Protein AF-A0A2T7PJR5-F1 (afdb_monomer)

Mean predicted aligned error: 20.44 Å

pLDDT: mean 70.7, std 22.06, range [29.77, 96.5]

Secondary structure (DSSP, 8-state):
------PPP-----SSSPPPHHHHHHHHHHHHHHHHHHHHHHHHHHHH-HHHHT-SS--HHHHHHHHHHHHHHHHHHHHHHHHHHHHGGG--S----------------------------------------------------------------PPP-----HHHHHHHHHHHHHHHHHHHHHHHHHHHHHHHHHHHHHHHHHHHH-HHHHHHH--HHHHHHHHHHHHHHHHHHHHHHHHS----EEEETTTTEEEE--SS-HHHHHHHHIIIIIHHHHHHHHHHHHHHHHHHHHHHHHHHHHHHHHHHHHHHHHHHHHHHHHHHHHHHHHHHHHH-

Organism: Pomacea canaliculata (NCBI:txid400727)

Foldseek 3Di:
DDDPDDDDDDQDDDDPDDQPPVNVVVVVVVVVVVVVVVVVVLVVLQCVQPVNVPDPDDDPVRSVVSSVVVVVVVVVVVVVVVCVVVVVVPPDPDDDDDDDDDDDDDDDDDDDDDDDDDDDDDDDDDDDDDDDDDDDDDDDDDDDDDDDDDDDDDDDDDDDPDPPDPVVVVVVVVVVVVVVVVVLVVQLVVLLVLLVLLVVLVLVLCVLPPVPVNVVQDDPVNVVVSNVVSNVVSVCLSCVVVVPPDFDQDQDPVVNDRDTPDDPCPVVVVVSCCVRPVVSVVSSVVSVVSSVVSVVVVVVVVVVSVVVVVVVVVVVVVVVVVVVVVVVVVVVVVVVVVVD

Radius of gyration: 42.15 Å; Cα contacts (8 Å, |Δi|>4): 92; chains: 1; bounding box: 116×70×126 Å

Structure (mmCIF, N/CA/C/O backbone):
data_AF-A0A2T7PJR5-F1
#
_entry.id   AF-A0A2T7PJR5-F1
#
loop_
_atom_site.group_PDB
_atom_site.id
_atom_site.type_symbol
_atom_site.label_atom_id
_atom_site.label_alt_id
_atom_site.label_comp_id
_atom_site.label_asym_id
_atom_site.label_entity_id
_atom_site.label_seq_id
_atom_site.pdbx_PDB_ins_code
_atom_site.Cartn_x
_atom_site.Cartn_y
_atom_site.Cartn_z
_atom_site.occupancy
_atom_site.B_iso_or_equiv
_atom_site.auth_seq_id
_atom_site.auth_comp_id
_atom_site.auth_asym_id
_atom_site.auth_atom_id
_atom_site.pdbx_PDB_model_num
ATOM 1 N N . MET A 1 1 ? 3.060 -14.108 14.630 1.00 33.69 1 MET A N 1
ATOM 2 C CA . MET A 1 1 ? 3.491 -12.757 15.053 1.00 33.69 1 MET A CA 1
ATOM 3 C C . MET A 1 1 ? 2.563 -11.707 14.423 1.00 33.69 1 MET A C 1
ATOM 5 O O . MET A 1 1 ? 2.630 -11.452 13.234 1.00 33.69 1 MET A O 1
ATOM 9 N N . PHE A 1 2 ? 1.601 -11.229 15.221 1.00 35.44 2 PHE A N 1
ATOM 10 C CA . PHE A 1 2 ? 0.822 -9.976 15.134 1.00 35.44 2 PHE A CA 1
ATOM 11 C C . PHE A 1 2 ? 0.336 -9.398 13.782 1.00 35.44 2 PHE A C 1
ATOM 13 O O . PHE A 1 2 ? 0.843 -8.374 13.345 1.00 35.44 2 PHE A O 1
ATOM 20 N N . LEU A 1 3 ? -0.781 -9.899 13.229 1.00 37.72 3 LEU A N 1
ATOM 21 C CA . LEU A 1 3 ? -1.622 -9.126 12.282 1.00 37.72 3 LEU A CA 1
ATOM 22 C C . LEU A 1 3 ? -3.144 -9.339 12.464 1.00 37.72 3 LEU A C 1
ATOM 24 O O . LEU A 1 3 ? -3.924 -9.227 11.526 1.00 37.72 3 LEU A O 1
ATOM 28 N N . PHE A 1 4 ? -3.606 -9.590 13.693 1.00 40.28 4 PHE A N 1
ATOM 29 C CA . PHE A 1 4 ? -5.041 -9.658 14.018 1.00 40.28 4 PHE A CA 1
ATOM 30 C C . PHE A 1 4 ? -5.390 -8.762 15.213 1.00 40.28 4 PHE A C 1
ATOM 32 O O . PHE A 1 4 ? -5.746 -9.227 16.292 1.00 40.28 4 PHE A O 1
ATOM 39 N N . ARG A 1 5 ? -5.277 -7.437 15.053 1.00 43.91 5 ARG A N 1
ATOM 40 C CA . ARG A 1 5 ? -5.896 -6.487 15.996 1.00 43.91 5 ARG A CA 1
ATOM 41 C C . ARG A 1 5 ? -6.037 -5.090 15.396 1.00 43.91 5 ARG A C 1
ATOM 43 O O . ARG A 1 5 ? -5.275 -4.181 15.694 1.00 43.91 5 ARG A O 1
ATOM 50 N N . SER A 1 6 ? -7.042 -4.901 14.550 1.00 39.94 6 SER A N 1
ATOM 51 C CA . SER A 1 6 ? -7.605 -3.572 14.273 1.00 39.94 6 SER A CA 1
ATOM 52 C C . SER A 1 6 ? -9.043 -3.714 13.788 1.00 39.94 6 SER A C 1
ATOM 54 O O . SER A 1 6 ? -9.369 -3.520 12.624 1.00 39.94 6 SER A O 1
ATOM 56 N N . LEU A 1 7 ? -9.923 -4.079 14.722 1.00 36.09 7 LEU A N 1
ATOM 57 C CA . LEU A 1 7 ? -11.328 -3.698 14.623 1.00 36.09 7 LEU A CA 1
ATOM 58 C C . LEU A 1 7 ? -11.394 -2.182 14.865 1.00 36.09 7 LEU A C 1
ATOM 60 O O . LEU A 1 7 ? -10.912 -1.735 15.911 1.00 36.09 7 LEU A O 1
ATOM 64 N N . PRO A 1 8 ? -11.977 -1.383 13.957 1.00 43.69 8 PRO A N 1
ATOM 65 C CA . PRO A 1 8 ? -12.175 0.035 14.205 1.00 43.69 8 PRO A CA 1
ATOM 66 C C . PRO A 1 8 ? -13.145 0.177 15.378 1.00 43.69 8 PRO A C 1
ATOM 68 O O . PRO A 1 8 ? -14.292 -0.277 15.323 1.00 43.69 8 PRO A O 1
ATOM 71 N N . GLN A 1 9 ? -12.673 0.775 16.474 1.00 40.91 9 GLN A N 1
ATOM 72 C CA . GLN A 1 9 ? -13.557 1.169 17.559 1.00 40.91 9 GLN A CA 1
ATOM 73 C C . GLN A 1 9 ? -14.561 2.176 17.006 1.00 40.91 9 GLN A C 1
ATOM 75 O O . GLN A 1 9 ? -14.215 3.255 16.531 1.00 40.91 9 GLN A O 1
ATOM 80 N N . MET A 1 10 ? -15.825 1.771 17.049 1.00 34.88 10 MET A N 1
ATOM 81 C CA . MET A 1 10 ? -16.971 2.582 16.691 1.00 34.88 10 MET A CA 1
ATOM 82 C C . MET A 1 10 ? -17.059 3.751 17.676 1.00 34.88 10 MET A C 1
ATOM 84 O O . MET A 1 10 ? -17.589 3.622 18.779 1.00 34.88 10 MET A O 1
ATOM 88 N N . VAL A 1 11 ? -16.498 4.879 17.253 1.00 41.28 11 VAL A N 1
ATOM 89 C CA . VAL A 1 11 ? -16.579 6.189 17.889 1.00 41.28 11 VAL A CA 1
ATOM 90 C C . VAL A 1 11 ? -18.041 6.505 18.231 1.00 41.28 11 VAL A C 1
ATOM 92 O O . VAL A 1 11 ? -18.902 6.624 17.352 1.00 41.28 11 VAL A O 1
ATOM 95 N N . ARG A 1 12 ? -18.349 6.614 19.529 1.00 45.28 12 ARG A N 1
ATOM 96 C CA . ARG A 1 12 ? -19.591 7.234 20.002 1.00 45.28 12 ARG A CA 1
ATOM 97 C C . ARG A 1 12 ? -19.361 8.740 20.036 1.00 45.28 12 ARG A C 1
ATOM 99 O O . ARG A 1 12 ? -18.883 9.266 21.028 1.00 45.28 12 ARG A O 1
ATOM 106 N N . PHE A 1 13 ? -19.709 9.408 18.941 1.00 43.06 13 PHE A N 1
ATOM 107 C CA . PHE A 1 13 ? -20.001 10.836 18.965 1.00 43.06 13 PHE A CA 1
ATOM 108 C C . PHE A 1 13 ? -21.132 11.091 19.971 1.00 43.06 13 PHE A C 1
ATOM 110 O O . PHE A 1 13 ? -22.195 10.476 19.858 1.00 43.06 13 PHE A O 1
ATOM 117 N N . SER A 1 14 ? -20.870 11.961 20.943 1.00 42.50 14 SER A N 1
ATOM 118 C CA . SER A 1 14 ? -21.861 12.591 21.812 1.00 42.50 14 SER A CA 1
ATOM 119 C C . SER A 1 14 ? -21.746 14.099 21.592 1.00 42.50 14 SER A C 1
ATOM 121 O O . SER A 1 14 ? -21.079 14.806 22.337 1.00 42.50 14 SER A O 1
ATOM 123 N N . SER A 1 15 ? -22.319 14.579 20.490 1.00 42.94 15 SER A N 1
ATOM 124 C CA . SER A 1 15 ? -22.965 15.889 20.487 1.00 42.94 15 SER A CA 1
ATOM 125 C C . SER A 1 15 ? -24.419 15.640 20.888 1.00 42.94 15 SER A C 1
ATOM 127 O O . SER A 1 15 ? -24.958 14.577 20.583 1.00 42.94 15 SER A O 1
ATOM 129 N N . GLY A 1 16 ? -25.041 16.576 21.605 1.00 44.22 16 GLY A N 1
ATOM 130 C CA . GLY A 1 16 ? -26.398 16.476 22.166 1.00 44.22 16 GLY A CA 1
ATOM 131 C C . GLY A 1 16 ? -27.546 16.339 21.154 1.00 44.22 16 GLY A C 1
ATOM 132 O O . GLY A 1 16 ? -28.665 16.738 21.447 1.00 44.22 16 GLY A O 1
ATOM 133 N N . HIS A 1 17 ? -27.304 15.771 19.976 1.00 51.69 17 HIS A N 1
ATOM 134 C CA . HIS A 1 17 ? -28.338 15.288 19.080 1.00 51.69 17 HIS A CA 1
ATOM 135 C C . H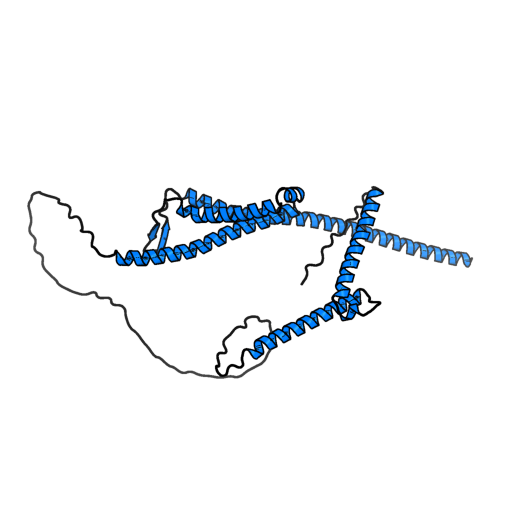IS A 1 17 ? -28.725 13.870 19.499 1.00 51.69 17 HIS A C 1
ATOM 137 O O . HIS A 1 17 ? -27.911 12.943 19.433 1.00 51.69 17 HIS A O 1
ATOM 143 N N . ARG A 1 18 ? -29.977 13.692 19.943 1.00 55.56 18 ARG A N 1
ATOM 144 C CA . ARG A 1 18 ? -30.552 12.356 20.133 1.00 55.56 18 ARG A CA 1
ATOM 145 C C . ARG A 1 18 ? -30.290 11.558 18.849 1.00 55.56 18 ARG A C 1
ATOM 147 O O . ARG A 1 18 ? -30.671 12.023 17.775 1.00 55.56 18 ARG A O 1
ATOM 154 N N . PRO A 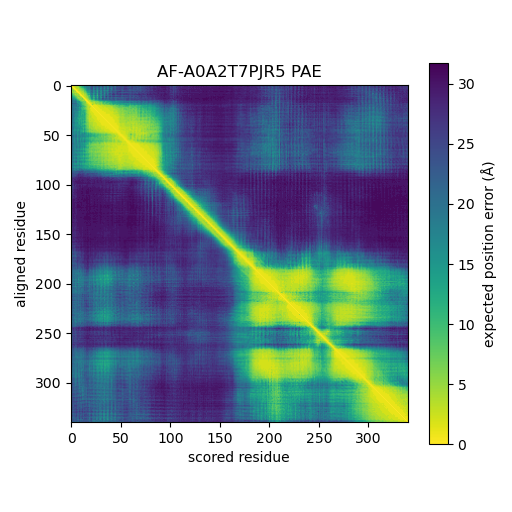1 19 ? -29.618 10.395 18.921 1.00 60.00 19 PRO A N 1
ATOM 155 C CA . PRO A 1 19 ? -29.412 9.564 17.748 1.00 60.00 19 PRO A CA 1
ATOM 156 C C . PRO A 1 19 ? -30.780 9.263 17.149 1.00 60.00 19 PRO A C 1
ATOM 158 O O . PRO A 1 19 ? -31.646 8.747 17.857 1.00 60.00 19 PRO A O 1
ATOM 161 N N . SER A 1 20 ? -30.970 9.593 15.872 1.00 75.44 20 SER A N 1
ATOM 162 C CA . SER A 1 20 ? -32.193 9.237 15.156 1.00 75.44 20 SER A CA 1
ATOM 163 C C . SER A 1 20 ? -32.491 7.744 15.354 1.00 75.44 20 SER A C 1
ATOM 165 O O . SER A 1 20 ? -31.569 6.916 15.394 1.00 75.44 20 SER A O 1
ATOM 167 N N . LEU A 1 21 ? -33.772 7.386 15.491 1.00 81.06 21 LEU A N 1
ATOM 168 C CA . LEU A 1 21 ? -34.232 6.001 15.663 1.00 81.06 21 LEU A CA 1
ATOM 169 C C . LEU A 1 21 ? -33.618 5.063 14.608 1.00 81.06 21 LEU A C 1
ATOM 171 O O . LEU A 1 21 ? -33.213 3.939 14.923 1.00 81.06 21 LEU A O 1
ATOM 175 N N . THR A 1 22 ? -33.431 5.558 13.381 1.00 78.69 22 THR A N 1
ATOM 176 C CA . THR A 1 22 ? -32.794 4.821 12.280 1.00 78.69 22 THR A CA 1
ATOM 177 C C . THR A 1 22 ? -31.307 4.549 12.539 1.00 78.69 22 THR A C 1
ATOM 179 O O . THR A 1 22 ? -30.821 3.442 12.295 1.00 78.69 22 THR A O 1
ATOM 182 N N . GLN A 1 23 ? -30.577 5.497 13.134 1.00 77.50 23 GLN A N 1
ATOM 183 C CA . GLN A 1 23 ? -29.167 5.336 13.504 1.00 77.50 23 GLN A CA 1
ATOM 184 C C . GLN A 1 23 ? -28.986 4.311 14.637 1.00 77.50 23 GLN A C 1
ATOM 186 O O . GLN A 1 23 ? -28.020 3.535 14.642 1.00 77.50 23 GLN A O 1
ATOM 191 N N . MET A 1 24 ? -29.918 4.268 15.595 1.00 79.12 24 MET A N 1
ATOM 192 C CA . MET A 1 24 ? -29.922 3.249 16.648 1.00 79.12 24 MET A CA 1
ATOM 193 C C . MET A 1 24 ? -30.221 1.853 16.090 1.00 79.12 24 MET A C 1
ATOM 195 O O . MET A 1 24 ? -29.519 0.895 16.437 1.00 79.12 24 MET A O 1
ATOM 199 N N . ALA A 1 25 ? -31.197 1.739 15.184 1.00 83.88 25 ALA A N 1
ATOM 200 C CA . ALA A 1 25 ? -31.526 0.488 14.508 1.00 83.88 25 ALA A CA 1
ATOM 201 C C . ALA A 1 25 ? -30.338 -0.044 13.686 1.00 83.88 25 ALA A C 1
ATOM 203 O O . ALA A 1 25 ? -29.952 -1.206 13.842 1.00 83.88 25 ALA A O 1
ATOM 204 N N . ALA A 1 26 ? -29.672 0.818 12.908 1.00 81.19 26 ALA A N 1
ATOM 205 C CA . ALA A 1 26 ? -28.485 0.456 12.131 1.00 81.19 26 ALA A CA 1
ATOM 206 C C . ALA A 1 26 ? -27.333 -0.047 13.024 1.00 81.19 26 ALA A C 1
ATOM 208 O O . ALA A 1 26 ? -26.721 -1.085 12.757 1.00 81.19 26 ALA A O 1
ATOM 209 N N . ARG A 1 27 ? -27.076 0.622 14.158 1.00 80.69 27 ARG A N 1
ATOM 210 C CA . ARG A 1 27 ? -26.079 0.173 15.149 1.00 80.69 27 ARG A CA 1
ATOM 211 C C . ARG A 1 27 ? -26.441 -1.176 15.774 1.00 80.69 27 ARG A C 1
ATOM 213 O O . ARG A 1 27 ? -25.548 -1.995 16.013 1.00 80.69 27 ARG A O 1
ATOM 220 N N . LYS A 1 28 ? -27.726 -1.428 16.041 1.00 88.75 28 LYS A N 1
ATOM 221 C CA . LYS A 1 28 ? -28.214 -2.710 16.575 1.00 88.75 28 LYS A CA 1
ATOM 222 C C . LYS A 1 28 ? -28.010 -3.839 15.561 1.00 88.75 28 LYS A C 1
ATOM 224 O O . LYS A 1 28 ? -27.492 -4.894 15.937 1.00 88.75 28 LYS A O 1
ATOM 229 N N . GLN A 1 29 ? -28.316 -3.595 14.285 1.00 86.94 29 GLN A N 1
ATOM 230 C CA . GLN A 1 29 ? -28.087 -4.554 13.200 1.00 86.94 29 GLN A CA 1
ATOM 231 C C . GLN A 1 29 ? -26.601 -4.869 13.020 1.00 86.94 29 GLN A C 1
ATOM 233 O O . GLN A 1 29 ? -26.230 -6.042 12.984 1.00 86.94 29 GLN A O 1
ATOM 238 N N . LEU A 1 30 ? -25.729 -3.855 13.030 1.00 82.12 30 LEU A N 1
ATOM 239 C CA . LEU A 1 30 ? -24.283 -4.063 12.933 1.00 82.12 30 LEU A CA 1
ATOM 240 C C . LEU A 1 30 ? -23.747 -4.914 14.093 1.00 82.12 30 LEU A C 1
ATOM 242 O O . LEU A 1 30 ? -22.981 -5.852 13.879 1.00 82.12 30 LEU A O 1
ATOM 246 N N . ARG A 1 31 ? -24.184 -4.648 15.332 1.00 86.00 31 ARG A N 1
ATOM 247 C CA . ARG A 1 31 ? -23.802 -5.468 16.497 1.00 86.00 31 ARG A CA 1
ATOM 248 C C . ARG A 1 31 ? -24.275 -6.915 16.356 1.00 86.00 31 ARG A C 1
ATOM 250 O O . ARG A 1 31 ? -23.512 -7.822 16.683 1.00 86.00 31 ARG A O 1
ATOM 257 N N . LYS A 1 32 ? -25.498 -7.136 15.858 1.00 88.94 32 LYS A N 1
ATOM 258 C CA . LYS A 1 32 ? -26.039 -8.479 15.586 1.00 88.94 32 LYS A CA 1
ATOM 259 C C . LYS A 1 32 ? -25.234 -9.185 14.491 1.00 88.94 32 LYS A C 1
ATOM 261 O O . LYS A 1 32 ? -24.918 -10.359 14.638 1.00 88.94 32 LYS A O 1
ATOM 266 N N . HIS A 1 33 ? -24.857 -8.474 13.431 1.00 88.25 33 HIS A N 1
ATOM 267 C CA . HIS A 1 33 ? -24.049 -9.008 12.336 1.00 88.25 33 HIS A CA 1
ATOM 268 C C . HIS A 1 33 ? -22.633 -9.399 12.794 1.00 88.25 33 HIS A C 1
ATOM 270 O O . HIS A 1 33 ? -22.200 -10.523 12.562 1.00 88.25 33 HIS A O 1
ATOM 276 N N . ILE A 1 34 ? -21.946 -8.533 13.550 1.00 83.88 34 ILE A N 1
ATOM 277 C CA . ILE A 1 34 ? -20.609 -8.822 14.101 1.00 83.88 34 ILE A CA 1
ATOM 278 C C . ILE A 1 34 ? -20.640 -10.001 15.088 1.00 83.88 34 ILE A C 1
ATOM 280 O O . ILE A 1 34 ? -19.664 -10.746 15.190 1.00 83.88 34 ILE A O 1
ATOM 284 N N . ARG A 1 35 ? -21.733 -10.181 15.844 1.00 89.31 35 ARG A N 1
ATOM 285 C CA . ARG A 1 35 ? -21.914 -11.370 16.697 1.00 89.31 35 ARG A CA 1
ATOM 286 C C . ARG A 1 35 ? -22.007 -12.644 15.858 1.00 89.31 35 ARG A C 1
ATOM 288 O O . ARG A 1 35 ? -21.227 -13.552 16.112 1.00 89.31 35 ARG A O 1
ATOM 295 N N . ARG A 1 36 ? -22.832 -12.649 14.804 1.00 91.31 36 ARG A N 1
ATOM 296 C CA . ARG A 1 36 ? -22.951 -13.792 13.881 1.00 91.31 36 ARG A CA 1
ATOM 297 C C . ARG A 1 36 ? -21.621 -14.158 13.225 1.00 91.31 36 ARG A C 1
ATOM 299 O O . ARG A 1 36 ? -21.303 -15.335 13.129 1.00 91.31 36 ARG A O 1
ATOM 306 N N . ILE A 1 37 ? -20.831 -13.169 12.798 1.00 86.62 37 ILE A N 1
ATOM 307 C CA . ILE A 1 37 ? -19.495 -13.431 12.235 1.00 86.62 37 ILE A CA 1
ATOM 308 C C . ILE A 1 37 ? -18.609 -14.118 13.277 1.00 86.62 37 ILE A C 1
ATOM 310 O O . ILE A 1 37 ? -18.036 -15.163 12.994 1.00 86.62 37 ILE A O 1
ATOM 314 N N . ARG A 1 38 ? -18.531 -13.574 14.498 1.00 87.12 38 ARG A N 1
ATOM 315 C CA . ARG A 1 38 ? -17.721 -14.173 15.570 1.00 87.12 38 ARG A CA 1
ATOM 316 C C . ARG A 1 38 ? -18.179 -15.581 15.941 1.00 87.12 38 ARG A C 1
ATOM 318 O O . ARG A 1 38 ? -17.336 -16.416 16.231 1.00 87.12 38 ARG A O 1
ATOM 325 N N . GLU A 1 39 ? -19.481 -15.842 15.932 1.00 87.31 39 GLU A N 1
ATOM 326 C CA . GLU A 1 39 ? -20.040 -17.174 16.189 1.00 87.31 39 GLU A CA 1
ATOM 327 C C . GLU A 1 39 ? -19.688 -18.166 15.079 1.00 87.31 39 GLU A C 1
ATOM 329 O O . GLU A 1 39 ? -19.276 -19.279 15.387 1.00 87.31 39 GLU A O 1
ATOM 334 N N . ARG A 1 40 ? -19.755 -17.757 13.803 1.00 90.94 40 ARG A N 1
ATOM 335 C CA . ARG A 1 40 ? -19.323 -18.599 12.674 1.00 90.94 40 ARG A CA 1
ATOM 336 C C . ARG A 1 40 ? -17.840 -18.932 12.750 1.00 90.94 40 ARG A C 1
ATOM 338 O O . ARG A 1 40 ? -17.482 -20.095 12.628 1.00 90.94 40 ARG A O 1
ATOM 345 N N . GLU A 1 41 ? -16.989 -17.934 12.972 1.00 84.62 41 GLU A N 1
ATOM 346 C CA . GLU A 1 41 ? -15.540 -18.151 13.064 1.00 84.62 41 GLU A CA 1
ATOM 347 C C . GLU A 1 41 ? -15.177 -19.021 14.271 1.00 84.62 41 GLU A C 1
ATOM 349 O O . GLU A 1 41 ? -14.360 -19.929 14.158 1.00 84.62 41 GLU A O 1
ATOM 354 N N . TYR A 1 42 ? -15.848 -18.825 15.408 1.00 84.88 42 TYR A N 1
ATOM 355 C CA . TYR A 1 42 ? -15.665 -19.687 16.571 1.00 84.88 42 TYR A CA 1
ATOM 356 C C . TYR A 1 42 ? -16.153 -21.122 16.315 1.00 84.88 42 TYR A C 1
ATOM 358 O O . TYR A 1 42 ? -15.489 -22.072 16.719 1.00 84.88 42 TYR A O 1
ATOM 366 N N . SER A 1 43 ? -17.269 -21.300 15.601 1.00 85.00 43 SER A N 1
ATOM 367 C CA . SER A 1 43 ? -17.766 -22.624 15.210 1.00 85.00 43 SER A CA 1
ATOM 368 C C . SER A 1 43 ? -16.815 -23.341 14.249 1.00 85.00 43 SER A C 1
ATOM 370 O O . SER A 1 43 ? -16.621 -24.543 14.390 1.00 85.00 43 SER A O 1
ATOM 372 N N . LYS A 1 44 ? -16.200 -22.619 13.302 1.00 89.88 44 LYS A N 1
ATOM 373 C CA . LYS A 1 44 ? -15.168 -23.174 12.412 1.00 89.88 44 LYS A CA 1
ATOM 374 C C . LYS A 1 44 ? -13.932 -23.599 13.198 1.00 89.88 44 LYS A C 1
ATOM 376 O O . LYS A 1 44 ? -13.464 -24.715 13.026 1.00 89.88 44 LYS A O 1
ATOM 381 N N . LEU A 1 45 ? -13.441 -22.737 14.095 1.00 81.69 45 LEU A N 1
ATOM 382 C CA . LEU A 1 45 ? -12.286 -23.048 14.939 1.00 81.69 45 LEU A CA 1
ATOM 383 C C . LEU A 1 45 ? -12.546 -24.296 15.797 1.00 81.69 45 LEU A C 1
ATOM 385 O O . LEU A 1 45 ? -11.684 -25.158 15.909 1.00 81.69 45 LEU A O 1
ATOM 389 N N . ARG A 1 46 ? -13.765 -24.431 16.333 1.00 86.25 46 ARG A N 1
ATOM 390 C CA . ARG A 1 46 ? -14.197 -25.605 17.103 1.00 86.25 46 ARG A CA 1
ATOM 391 C C . ARG A 1 46 ? -14.145 -26.907 16.293 1.00 86.25 46 ARG A C 1
ATOM 393 O O . ARG A 1 46 ? -13.838 -27.942 16.865 1.00 86.25 46 ARG A O 1
ATOM 400 N N . ALA A 1 47 ? -14.458 -26.854 14.999 1.00 88.31 47 ALA A N 1
ATOM 401 C CA . ALA A 1 47 ? -14.439 -28.023 14.121 1.00 88.31 47 ALA A CA 1
ATOM 402 C C . ALA A 1 47 ? -13.018 -28.434 13.694 1.00 88.31 47 ALA A C 1
ATOM 404 O O . ALA A 1 47 ? -12.790 -29.602 13.408 1.00 88.31 47 ALA A O 1
ATOM 405 N N . LEU A 1 48 ? -12.070 -27.488 13.658 1.00 89.19 48 LEU A N 1
ATOM 406 C CA . LEU A 1 48 ? -10.681 -27.741 13.256 1.00 89.19 48 LEU A CA 1
ATOM 407 C C . LEU A 1 48 ? -9.813 -28.337 14.369 1.00 89.19 48 LEU A C 1
ATOM 409 O O . LEU A 1 48 ? -8.781 -28.922 14.065 1.00 89.19 48 LEU A O 1
ATOM 413 N N . VAL A 1 49 ? -10.195 -28.164 15.637 1.00 89.69 49 VAL A N 1
ATOM 414 C CA . VAL A 1 49 ? -9.429 -28.656 16.791 1.00 89.69 49 VAL A CA 1
ATOM 415 C C . VAL A 1 49 ? -10.033 -29.986 17.264 1.00 89.69 49 VAL A C 1
ATOM 417 O O . VAL A 1 49 ? -11.096 -29.968 17.897 1.00 89.69 49 VAL A O 1
ATOM 420 N N . PRO A 1 50 ? -9.385 -31.141 17.010 1.00 87.00 50 PRO A N 1
ATOM 421 C CA . PRO A 1 50 ? -9.989 -32.461 17.228 1.00 87.00 50 PRO A CA 1
ATOM 422 C C . PRO A 1 50 ? -10.446 -32.696 18.677 1.00 87.00 50 PRO A C 1
ATOM 424 O O . PRO A 1 50 ? -11.560 -33.160 18.918 1.00 87.00 50 PRO A O 1
ATOM 427 N N . ALA A 1 51 ? -9.634 -32.276 19.655 1.00 81.06 51 ALA A N 1
ATOM 428 C CA . ALA A 1 51 ? -9.907 -32.426 21.091 1.00 81.06 51 ALA A CA 1
ATOM 429 C C . ALA A 1 51 ? -11.102 -31.591 21.602 1.00 81.06 51 ALA A C 1
ATOM 431 O O . ALA A 1 51 ? -11.648 -31.841 22.682 1.00 81.06 51 ALA A O 1
ATOM 432 N N . VAL A 1 52 ? -11.504 -30.574 20.840 1.00 84.50 52 VAL A N 1
ATOM 433 C CA . VAL A 1 52 ? -12.610 -29.667 21.165 1.00 84.50 52 VAL A CA 1
ATOM 434 C C . VAL A 1 52 ? -13.888 -30.063 20.424 1.00 84.50 52 VAL A C 1
ATOM 436 O O . VAL A 1 52 ? -14.988 -29.835 20.941 1.00 84.50 52 VAL A O 1
ATOM 439 N N . ALA A 1 53 ? -13.759 -30.657 19.237 1.00 84.00 53 ALA A N 1
ATOM 440 C CA . ALA A 1 53 ? -14.883 -31.069 18.404 1.00 84.00 53 ALA A CA 1
ATOM 441 C C . ALA A 1 53 ? -15.791 -32.095 19.108 1.00 84.00 53 ALA A C 1
ATOM 443 O O . ALA A 1 53 ? -17.012 -32.027 18.979 1.00 84.00 53 ALA A O 1
ATOM 444 N N . THR A 1 54 ? -15.212 -32.987 19.917 1.00 89.69 54 THR A N 1
ATOM 445 C CA . THR A 1 54 ? -15.931 -34.070 20.611 1.00 89.69 54 THR A CA 1
ATOM 446 C C . THR A 1 54 ? -16.697 -33.615 21.859 1.00 89.69 54 THR A C 1
ATOM 448 O O . THR A 1 54 ? -17.653 -34.265 22.283 1.00 89.69 54 THR A O 1
ATOM 451 N N . LYS A 1 55 ? -16.331 -32.480 22.469 1.00 89.81 55 LYS A N 1
ATOM 452 C CA . LYS A 1 55 ? -16.909 -32.028 23.747 1.00 89.81 55 LYS A CA 1
ATOM 453 C C . LYS A 1 55 ? -18.185 -31.218 23.516 1.00 89.81 55 LYS A C 1
ATOM 455 O O . LYS A 1 55 ? -18.166 -30.224 22.796 1.00 89.81 55 LYS A O 1
ATOM 460 N N . LYS A 1 56 ? -19.301 -31.572 24.173 1.00 85.88 56 LYS A N 1
ATOM 461 C CA . LYS A 1 56 ? -20.629 -30.936 23.972 1.00 85.88 56 LYS A CA 1
ATOM 462 C C . LYS A 1 56 ? -20.709 -29.496 24.517 1.00 85.88 56 LYS A C 1
ATOM 464 O O . LYS A 1 56 ? -21.278 -28.624 23.856 1.00 85.88 56 LYS A O 1
ATOM 469 N N . LYS A 1 57 ? -20.080 -29.211 25.665 1.00 88.75 57 LYS A N 1
ATOM 470 C CA . LYS A 1 57 ? -19.987 -27.870 26.281 1.00 88.75 57 LYS A CA 1
ATOM 471 C C . LYS A 1 57 ? -18.519 -27.489 26.479 1.00 88.75 57 LYS A C 1
ATOM 473 O O . LYS A 1 57 ? -17.819 -28.153 27.231 1.00 88.75 57 LYS A O 1
ATOM 478 N N . VAL A 1 58 ? -18.066 -26.429 25.811 1.00 86.00 58 VAL A N 1
ATOM 479 C CA . VAL A 1 58 ? -16.675 -25.948 25.886 1.00 86.00 58 VAL A CA 1
ATOM 480 C C . VAL A 1 58 ? -16.686 -24.432 26.006 1.00 86.00 58 VAL A C 1
ATOM 482 O O . VAL A 1 58 ? -17.476 -23.757 25.339 1.00 86.00 58 VAL A O 1
ATOM 485 N N . THR A 1 59 ? -15.845 -23.885 26.879 1.00 92.06 59 THR A N 1
ATOM 486 C CA . THR A 1 59 ? -15.747 -22.432 27.055 1.00 92.06 59 THR A CA 1
ATOM 487 C C . THR A 1 59 ? -14.898 -21.802 25.948 1.00 92.06 59 THR A C 1
ATOM 489 O O . THR A 1 59 ? -14.060 -22.449 25.322 1.00 92.06 59 THR A O 1
ATOM 492 N N . LYS A 1 60 ? -15.086 -20.498 25.698 1.00 85.88 60 LYS A N 1
ATOM 493 C CA . LYS A 1 60 ? -14.301 -19.763 24.686 1.00 85.88 60 LYS A CA 1
ATOM 494 C C . LYS A 1 60 ? -12.804 -19.802 24.938 1.00 85.88 60 LYS A C 1
ATOM 496 O O . LYS A 1 60 ? -12.053 -19.893 23.977 1.00 85.88 60 LYS A O 1
ATOM 501 N N . VAL A 1 61 ? -12.410 -19.736 26.205 1.00 88.69 61 VAL A N 1
ATOM 502 C CA . VAL A 1 61 ? -11.008 -19.769 26.624 1.00 88.69 61 VAL A CA 1
ATOM 503 C C . VAL A 1 61 ? -10.415 -21.146 26.337 1.00 88.69 61 VAL A C 1
ATOM 505 O O . VAL A 1 61 ? -9.428 -21.231 25.621 1.00 88.69 61 VAL A O 1
ATOM 508 N N . GLN A 1 62 ? -11.110 -22.209 26.739 1.00 90.12 62 GLN A N 1
ATOM 509 C CA . GLN A 1 62 ? -10.661 -23.584 26.531 1.00 90.12 62 GLN A CA 1
ATOM 510 C C . GLN A 1 62 ? -10.499 -23.949 25.047 1.00 90.12 62 GLN A C 1
ATOM 512 O O . GLN A 1 62 ? -9.565 -24.649 24.684 1.00 90.12 62 GLN A O 1
ATOM 517 N N . VAL A 1 63 ? -11.367 -23.450 24.158 1.00 87.00 63 VAL A N 1
ATOM 518 C CA . VAL A 1 63 ? -11.191 -23.665 22.707 1.00 87.00 63 VAL A CA 1
ATOM 519 C C . VAL A 1 63 ? -9.932 -22.987 22.174 1.00 87.00 63 VAL A C 1
ATOM 521 O O . VAL A 1 63 ? -9.294 -23.517 21.273 1.00 87.00 63 VAL A O 1
ATOM 524 N N . ILE A 1 64 ? -9.580 -21.817 22.709 1.00 87.19 64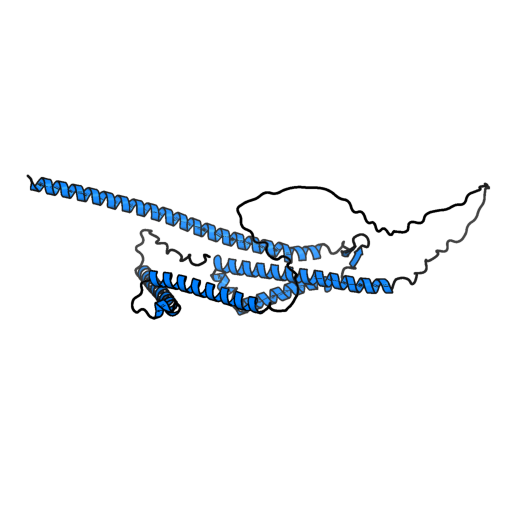 ILE A N 1
ATOM 525 C CA . ILE A 1 64 ? -8.372 -21.098 22.297 1.00 87.19 64 ILE A CA 1
ATOM 526 C C . ILE A 1 64 ? -7.130 -21.814 22.828 1.00 87.19 64 ILE A C 1
ATOM 528 O O . ILE A 1 64 ? -6.192 -22.012 22.065 1.00 87.19 64 ILE A O 1
ATOM 532 N N . GLU A 1 65 ? -7.134 -22.220 24.097 1.00 91.25 65 GLU A N 1
ATOM 533 C CA . GLU A 1 65 ? -6.029 -22.967 24.711 1.00 91.25 65 GLU A CA 1
ATOM 534 C C . GLU A 1 65 ? -5.749 -24.267 23.954 1.00 91.25 65 GLU A C 1
ATOM 536 O O . GLU A 1 65 ? -4.610 -24.529 23.572 1.00 91.25 65 GLU A O 1
ATOM 541 N N . GLU A 1 66 ? -6.796 -25.025 23.625 1.00 93.31 66 GLU A N 1
ATOM 542 C CA . GLU A 1 66 ? -6.621 -26.289 22.914 1.00 93.31 66 GLU A CA 1
ATOM 543 C C . GLU A 1 66 ? -6.226 -26.093 21.445 1.00 93.31 66 GLU A C 1
ATOM 545 O O . GLU A 1 66 ? -5.497 -26.909 20.887 1.00 93.31 66 GLU A O 1
ATOM 550 N N . ALA A 1 67 ? -6.650 -24.990 20.816 1.00 89.69 67 ALA A N 1
ATOM 551 C CA . ALA A 1 67 ? -6.175 -24.628 19.483 1.00 89.69 67 ALA A CA 1
ATOM 552 C C . ALA A 1 67 ? -4.671 -24.322 19.479 1.00 89.69 67 ALA A C 1
ATOM 554 O O . ALA A 1 67 ? -3.975 -24.713 18.547 1.00 89.69 67 ALA A O 1
ATOM 555 N N . VAL A 1 68 ? -4.165 -23.633 20.509 1.00 93.75 68 VAL A N 1
ATOM 556 C CA . VAL A 1 68 ? -2.727 -23.357 20.651 1.00 93.75 68 VAL A CA 1
ATOM 557 C C . VAL A 1 68 ? -1.957 -24.661 20.834 1.00 93.75 68 VAL A C 1
ATOM 559 O O . VAL A 1 68 ? -0.999 -24.892 20.101 1.00 93.75 68 VAL A O 1
ATOM 562 N N . ARG A 1 69 ? -2.434 -25.549 21.716 1.00 93.62 69 ARG A N 1
ATOM 563 C CA . ARG A 1 69 ? -1.826 -26.869 21.937 1.00 93.62 69 ARG A CA 1
ATOM 564 C C . ARG A 1 69 ? -1.761 -27.700 20.649 1.00 93.62 69 ARG A C 1
ATOM 566 O O . ARG A 1 69 ? -0.725 -28.275 20.342 1.00 93.62 69 ARG A O 1
ATOM 573 N N . TYR A 1 70 ? -2.834 -27.707 19.858 1.00 94.00 70 TYR A N 1
ATOM 574 C CA . TYR A 1 70 ? -2.873 -28.439 18.588 1.00 94.00 70 TYR A CA 1
ATOM 575 C C . TYR A 1 70 ? -1.889 -27.888 17.538 1.00 94.00 70 TYR A C 1
ATOM 577 O O . TYR A 1 70 ? -1.294 -28.648 16.776 1.00 94.00 70 TYR A O 1
ATOM 585 N N . ILE A 1 71 ? -1.675 -26.567 17.504 1.00 93.31 71 ILE A N 1
ATOM 586 C CA . ILE A 1 71 ? -0.669 -25.949 16.623 1.00 93.31 71 ILE A CA 1
ATOM 587 C C . ILE A 1 71 ? 0.747 -26.387 17.024 1.00 93.31 71 ILE A C 1
ATOM 589 O O . ILE A 1 71 ? 1.562 -26.680 16.151 1.00 93.31 71 ILE A O 1
ATOM 593 N N . GLU A 1 72 ? 1.045 -26.434 18.323 1.00 94.12 72 GLU A N 1
ATOM 594 C CA . GLU A 1 72 ? 2.348 -26.881 18.831 1.00 94.12 72 GLU A CA 1
ATOM 595 C C . GLU A 1 72 ? 2.620 -28.351 18.482 1.00 94.12 72 GLU A C 1
ATOM 597 O O . GLU A 1 72 ? 3.709 -28.674 18.006 1.00 94.12 72 GLU A O 1
ATOM 602 N N . GLU A 1 73 ? 1.613 -29.216 18.614 1.00 95.94 73 GLU A N 1
ATOM 603 C CA . GLU A 1 73 ? 1.691 -30.631 18.233 1.00 95.94 73 GLU A CA 1
ATOM 604 C C . GLU A 1 73 ? 1.949 -30.815 16.726 1.00 95.94 73 GLU A C 1
ATOM 606 O O . GLU A 1 73 ? 2.840 -31.569 16.329 1.00 95.94 73 GLU A O 1
ATOM 611 N N . LEU A 1 74 ? 1.240 -30.067 15.871 1.00 95.06 74 LEU A N 1
ATOM 612 C CA . LEU A 1 74 ? 1.471 -30.085 14.423 1.00 95.06 74 LEU A CA 1
ATOM 613 C C . LEU A 1 74 ? 2.876 -29.599 14.051 1.00 95.06 74 LEU A C 1
ATOM 615 O O . LEU A 1 74 ? 3.502 -30.173 13.159 1.00 95.06 74 LEU A O 1
ATOM 619 N N . HIS A 1 75 ? 3.385 -28.558 14.715 1.00 94.81 75 HIS A N 1
ATOM 620 C CA . HIS A 1 75 ? 4.751 -28.088 14.487 1.00 94.81 75 HIS A CA 1
ATOM 621 C C . HIS A 1 75 ? 5.787 -29.140 14.893 1.00 94.81 75 HIS A C 1
ATOM 623 O O . HIS A 1 75 ? 6.730 -29.365 14.136 1.00 94.81 75 HIS A O 1
ATOM 629 N N . ALA A 1 76 ? 5.600 -29.816 16.031 1.00 95.31 76 ALA A N 1
ATOM 630 C CA . ALA A 1 76 ? 6.482 -30.899 16.461 1.00 95.31 76 ALA A CA 1
ATOM 631 C C . ALA A 1 76 ? 6.482 -32.062 15.452 1.00 95.31 76 ALA A C 1
ATOM 633 O O . ALA A 1 76 ? 7.545 -32.494 15.008 1.00 95.31 76 ALA A O 1
ATOM 634 N N . ALA A 1 77 ? 5.300 -32.496 15.001 1.00 94.56 77 ALA A N 1
ATOM 635 C CA . ALA A 1 77 ? 5.167 -33.553 13.999 1.00 94.56 77 ALA A CA 1
ATOM 636 C C . ALA A 1 77 ? 5.807 -33.179 12.650 1.00 94.56 77 ALA A C 1
ATOM 638 O O . ALA A 1 77 ? 6.410 -34.020 11.982 1.00 94.56 77 ALA A O 1
ATOM 639 N N . LEU A 1 78 ? 5.693 -31.915 12.233 1.00 95.56 78 LEU A N 1
ATOM 640 C CA . LEU A 1 78 ? 6.297 -31.428 10.994 1.00 95.56 78 LEU A CA 1
ATOM 641 C C . LEU A 1 78 ? 7.828 -31.404 11.088 1.00 95.56 78 LEU A C 1
ATOM 643 O O . LEU A 1 78 ? 8.496 -31.843 10.154 1.00 95.56 78 LEU A O 1
ATOM 647 N N . VAL A 1 79 ? 8.379 -30.938 12.215 1.00 94.25 79 VAL A N 1
ATOM 648 C CA . VAL A 1 79 ? 9.827 -30.956 12.477 1.00 94.25 79 VAL A CA 1
ATOM 649 C C . VAL A 1 79 ? 10.360 -32.386 12.452 1.00 94.25 79 VAL A C 1
ATOM 651 O O . VAL A 1 79 ? 11.371 -32.634 11.799 1.00 94.25 79 VAL A O 1
ATOM 654 N N . GLU A 1 80 ? 9.660 -33.332 13.075 1.00 93.44 80 GLU A N 1
ATOM 655 C CA . GLU A 1 80 ? 10.072 -34.737 13.084 1.00 93.44 80 GLU A CA 1
ATOM 656 C C . GLU A 1 80 ? 10.075 -35.343 11.673 1.00 93.44 80 GLU A C 1
ATOM 658 O O . GLU A 1 80 ? 11.057 -35.957 11.262 1.00 93.44 80 GLU A O 1
ATOM 663 N N . ARG A 1 81 ? 9.045 -35.069 10.860 1.00 92.88 81 ARG A N 1
ATOM 664 C CA . ARG A 1 81 ? 9.016 -35.493 9.446 1.00 92.88 81 ARG A CA 1
ATOM 665 C C . ARG A 1 81 ? 10.146 -34.883 8.619 1.00 92.88 81 ARG A C 1
ATOM 667 O O . ARG A 1 81 ? 10.687 -35.555 7.744 1.00 92.88 81 ARG A O 1
ATOM 674 N N . PHE A 1 82 ? 10.509 -33.625 8.872 1.00 93.00 82 PHE A N 1
ATOM 675 C CA . PHE A 1 82 ? 11.660 -32.997 8.220 1.00 93.00 82 PHE A CA 1
ATOM 676 C C . PHE A 1 82 ? 12.979 -33.665 8.628 1.00 93.00 82 PHE A C 1
ATOM 678 O O . PHE A 1 82 ? 13.833 -33.873 7.767 1.00 93.00 82 PHE A O 1
ATOM 685 N N . ARG A 1 83 ? 13.135 -34.041 9.906 1.00 87.94 83 ARG A N 1
ATOM 686 C CA . ARG A 1 83 ? 14.314 -34.778 10.390 1.00 87.94 83 ARG A CA 1
ATOM 687 C C . ARG A 1 83 ? 14.397 -36.175 9.784 1.00 87.94 83 ARG A C 1
ATOM 689 O O . ARG A 1 83 ? 15.463 -36.530 9.305 1.00 87.94 83 ARG A O 1
ATOM 696 N N . GLN A 1 84 ? 13.295 -36.921 9.734 1.00 89.19 84 GLN A N 1
ATOM 697 C CA . GLN A 1 84 ? 13.253 -38.254 9.119 1.00 89.19 84 GLN A CA 1
ATOM 698 C C . GLN A 1 84 ? 13.579 -38.193 7.621 1.00 89.19 84 GLN A C 1
ATOM 700 O O . GLN A 1 84 ? 14.468 -38.891 7.146 1.00 89.19 84 GLN A O 1
ATOM 705 N N . LYS A 1 85 ? 12.956 -37.263 6.883 1.00 90.00 85 LYS A N 1
ATOM 706 C CA . LYS A 1 85 ? 13.181 -37.111 5.437 1.00 90.00 85 LYS A CA 1
ATOM 707 C C . LYS A 1 85 ? 14.625 -36.735 5.073 1.00 90.00 85 LYS A C 1
ATOM 709 O O . LYS A 1 85 ? 15.097 -37.133 4.013 1.00 90.00 85 LYS A O 1
ATOM 714 N N . HIS A 1 86 ? 15.316 -35.962 5.912 1.00 82.62 86 HIS A N 1
ATOM 715 C CA . HIS A 1 86 ? 16.726 -35.613 5.689 1.00 82.62 86 HIS A CA 1
ATOM 716 C C . HIS A 1 86 ? 17.715 -36.586 6.349 1.00 82.62 86 HIS A C 1
ATOM 718 O O . HIS A 1 86 ? 18.854 -36.666 5.900 1.00 82.62 86 HIS A O 1
ATOM 724 N N . GLY A 1 87 ? 17.297 -37.329 7.376 1.00 64.31 87 GLY A N 1
ATOM 725 C CA . GLY A 1 87 ? 18.118 -38.322 8.068 1.00 64.31 87 GLY A CA 1
ATOM 726 C C . GLY A 1 87 ? 18.360 -39.587 7.245 1.00 64.31 87 GLY A C 1
ATOM 727 O O . GLY A 1 87 ? 19.467 -40.118 7.270 1.00 64.31 87 GLY A O 1
ATOM 728 N N . ASP A 1 88 ? 17.379 -40.012 6.444 1.00 58.75 88 ASP A N 1
ATOM 729 C CA . ASP A 1 88 ? 17.503 -41.220 5.612 1.00 58.75 88 ASP A CA 1
ATOM 730 C C . ASP A 1 88 ? 18.248 -40.979 4.287 1.00 58.75 88 ASP A C 1
ATOM 732 O O . ASP A 1 88 ? 18.679 -41.926 3.632 1.00 58.75 88 ASP A O 1
ATOM 736 N N . SER A 1 89 ? 18.476 -39.718 3.899 1.00 57.59 89 SER A N 1
ATOM 737 C CA . SER A 1 89 ? 19.180 -39.378 2.651 1.00 57.59 89 SER A CA 1
ATOM 738 C C . SER A 1 89 ? 20.714 -39.363 2.776 1.00 57.59 89 SER A C 1
ATOM 740 O O . SER A 1 89 ? 21.383 -39.054 1.791 1.00 57.59 89 SER A O 1
ATOM 742 N N . CYS A 1 90 ? 21.280 -39.696 3.946 1.00 52.25 90 CYS A N 1
ATOM 743 C CA . CYS A 1 90 ? 22.728 -39.629 4.212 1.00 52.25 90 CYS A CA 1
ATOM 744 C C . CYS A 1 90 ? 23.349 -40.932 4.762 1.00 52.25 90 CYS A C 1
ATOM 746 O O . CYS A 1 90 ? 24.402 -40.882 5.393 1.00 52.25 90 CYS A O 1
ATOM 748 N N . ARG A 1 91 ? 22.763 -42.110 4.501 1.00 48.75 91 ARG A N 1
ATOM 749 C CA . ARG A 1 91 ? 23.511 -43.388 4.551 1.00 48.75 91 ARG A CA 1
ATOM 750 C C . ARG A 1 91 ? 23.974 -43.798 3.150 1.00 48.75 91 ARG A C 1
ATOM 752 O O . ARG A 1 91 ? 23.662 -44.877 2.663 1.00 48.75 91 ARG A O 1
ATOM 759 N N . GLY A 1 92 ? 24.727 -42.910 2.507 1.00 49.78 92 GLY A N 1
ATOM 760 C CA . GLY A 1 92 ? 25.731 -43.320 1.529 1.00 49.78 92 GLY A CA 1
ATOM 761 C C . GLY A 1 92 ? 27.020 -43.665 2.287 1.00 49.78 92 GLY A C 1
ATOM 762 O O . GLY A 1 92 ? 27.347 -42.948 3.237 1.00 49.78 92 GLY A O 1
ATOM 763 N N . PRO A 1 93 ? 27.733 -44.752 1.954 1.00 54.72 93 PRO A N 1
ATOM 764 C CA . PRO A 1 93 ? 29.044 -45.012 2.528 1.00 54.72 93 PRO A CA 1
ATOM 765 C C . PRO A 1 93 ? 30.034 -43.979 1.984 1.00 54.72 93 PRO A C 1
ATOM 767 O O . PRO A 1 93 ? 30.085 -43.778 0.774 1.00 54.72 93 PRO A O 1
ATOM 770 N N . SER A 1 94 ? 30.834 -43.406 2.886 1.00 50.44 94 SER A N 1
ATOM 771 C CA . SER A 1 94 ? 32.069 -42.664 2.589 1.00 50.44 94 SER A CA 1
ATOM 772 C C . SER A 1 94 ? 31.880 -41.278 1.958 1.00 50.44 94 SER A C 1
ATOM 774 O O . SER A 1 94 ? 31.588 -41.156 0.778 1.00 50.44 94 SER A O 1
ATOM 776 N N . ASP A 1 95 ? 32.052 -40.220 2.757 1.00 41.66 95 ASP A N 1
ATOM 777 C CA . ASP A 1 95 ? 33.129 -39.233 2.547 1.00 41.66 95 ASP A CA 1
ATOM 778 C C . ASP A 1 95 ? 33.036 -38.080 3.571 1.00 41.66 95 ASP A C 1
ATOM 780 O O . ASP A 1 95 ? 31.948 -37.557 3.835 1.00 41.66 95 ASP A O 1
ATOM 784 N N . PRO A 1 96 ? 34.158 -37.650 4.183 1.00 52.12 96 PRO A N 1
ATOM 785 C CA . PRO A 1 96 ? 34.159 -36.580 5.166 1.00 52.12 96 PRO A CA 1
ATOM 786 C C . PRO A 1 96 ? 34.335 -35.229 4.464 1.00 52.12 96 PRO A C 1
ATOM 788 O O . PRO A 1 96 ? 35.453 -34.770 4.251 1.00 52.12 96 PRO A O 1
ATOM 791 N N . VAL A 1 97 ? 33.236 -34.539 4.153 1.00 42.69 97 VAL A N 1
ATOM 792 C CA . VAL A 1 97 ? 33.286 -33.107 3.807 1.00 42.69 97 VAL A CA 1
ATOM 793 C C . VAL A 1 97 ? 32.327 -32.331 4.699 1.00 42.69 97 VAL A C 1
ATOM 795 O O . VAL A 1 97 ? 31.200 -31.988 4.353 1.00 42.69 97 VAL A O 1
ATOM 798 N N . SER A 1 98 ? 32.822 -32.054 5.900 1.00 45.47 98 SER A N 1
ATOM 799 C CA . SER A 1 98 ? 32.252 -31.094 6.836 1.00 45.47 98 SER A CA 1
ATOM 800 C C . SER A 1 98 ? 32.728 -29.693 6.459 1.00 45.47 98 SER A C 1
ATOM 802 O O . SER A 1 98 ? 33.829 -29.318 6.844 1.00 45.47 98 SER A O 1
ATOM 804 N N . LEU A 1 99 ? 31.921 -28.893 5.752 1.00 43.97 99 LEU A N 1
ATOM 805 C CA . LEU A 1 99 ? 32.178 -27.453 5.620 1.00 43.97 99 LEU A CA 1
ATOM 806 C C . LEU A 1 99 ? 30.878 -26.626 5.529 1.00 43.97 99 LEU A C 1
ATOM 808 O O . LEU A 1 99 ? 30.258 -26.478 4.483 1.00 43.97 99 LEU A O 1
ATOM 812 N N . LEU A 1 100 ? 30.531 -26.054 6.688 1.00 45.34 100 LEU A N 1
ATOM 813 C CA . LEU A 1 100 ? 30.052 -24.679 6.882 1.00 45.34 100 LEU A CA 1
ATOM 814 C C . LEU A 1 100 ? 28.778 -24.212 6.147 1.00 45.34 100 LEU A C 1
ATOM 816 O O . LEU A 1 100 ? 28.843 -23.468 5.177 1.00 45.34 100 LEU A O 1
ATOM 820 N N . VAL A 1 101 ? 27.616 -24.430 6.776 1.00 40.38 101 VAL A N 1
ATOM 821 C CA . VAL A 1 101 ? 26.535 -23.422 6.788 1.00 40.38 101 VAL A CA 1
ATOM 822 C C . VAL A 1 101 ? 25.911 -23.373 8.183 1.00 40.38 101 VAL A C 1
ATOM 824 O O . VAL A 1 101 ? 24.955 -24.082 8.483 1.00 40.38 101 VAL A O 1
ATOM 827 N N . ASN A 1 102 ? 26.455 -22.522 9.057 1.00 40.31 102 ASN A N 1
ATOM 828 C CA . ASN A 1 102 ? 25.679 -21.966 10.163 1.00 40.31 102 ASN A CA 1
ATOM 829 C C . ASN A 1 102 ? 26.243 -20.603 10.594 1.00 40.31 102 ASN A C 1
ATOM 831 O O . ASN A 1 102 ? 27.198 -20.510 11.363 1.00 40.31 102 ASN A O 1
ATOM 835 N N . SER A 1 103 ? 25.628 -19.529 10.104 1.00 41.78 103 SER A N 1
ATOM 836 C CA . SER A 1 103 ? 25.793 -18.171 10.623 1.00 41.78 103 SER A CA 1
ATOM 837 C C . SER A 1 103 ? 24.422 -17.602 10.985 1.00 41.78 103 SER A C 1
ATOM 839 O O . SER A 1 103 ? 23.830 -16.790 10.283 1.00 41.78 103 SER A O 1
ATOM 841 N N . GLY A 1 104 ? 23.934 -18.036 12.145 1.00 36.84 104 GLY A N 1
ATOM 842 C CA . GLY A 1 104 ? 22.826 -17.424 12.871 1.00 36.84 104 GLY A CA 1
ATOM 843 C C . GLY A 1 104 ? 23.057 -17.562 14.374 1.00 36.84 104 GLY A C 1
ATOM 844 O O . GLY A 1 104 ? 22.509 -18.457 15.005 1.00 36.84 104 GLY A O 1
ATOM 845 N N . ARG A 1 105 ? 23.911 -16.704 14.953 1.00 40.56 105 ARG A N 1
ATOM 846 C CA . ARG A 1 105 ? 24.084 -16.600 16.418 1.00 40.56 105 ARG A CA 1
ATOM 847 C C . ARG A 1 105 ? 22.796 -16.072 17.069 1.00 40.56 105 ARG A C 1
ATOM 849 O O . ARG A 1 105 ? 22.134 -15.210 16.492 1.00 40.56 105 ARG A O 1
ATOM 856 N N . PRO A 1 106 ? 22.524 -16.476 18.322 1.00 39.56 106 PRO A N 1
ATOM 857 C CA . PRO A 1 106 ? 22.830 -15.551 19.414 1.00 39.56 106 PRO A CA 1
ATOM 858 C C . PRO A 1 106 ? 23.536 -16.193 20.629 1.00 39.56 106 PRO A C 1
ATOM 860 O O . PRO A 1 106 ? 23.221 -17.294 21.054 1.00 39.56 106 PRO A O 1
ATOM 863 N N . LEU A 1 107 ? 24.495 -15.425 21.165 1.00 39.50 107 LEU A N 1
ATOM 864 C CA . LEU A 1 107 ? 24.910 -15.247 22.571 1.00 39.50 107 LEU A CA 1
ATOM 865 C C . LEU A 1 107 ? 24.769 -16.405 23.596 1.00 39.50 107 LEU A C 1
ATOM 867 O O . LEU A 1 107 ? 23.685 -16.640 24.114 1.00 39.50 107 LEU A O 1
ATOM 871 N N . ARG A 1 108 ? 25.933 -16.871 24.096 1.00 35.06 108 ARG A N 1
ATOM 872 C CA . ARG A 1 108 ? 26.542 -16.589 25.435 1.00 35.06 108 ARG A CA 1
ATOM 873 C C . ARG A 1 108 ? 26.977 -17.833 26.246 1.00 35.06 108 ARG A C 1
ATOM 875 O O . ARG A 1 108 ? 26.202 -18.762 26.401 1.00 35.06 108 ARG A O 1
ATOM 882 N N . LEU A 1 109 ? 28.146 -17.662 26.900 1.00 32.44 109 LEU A N 1
ATOM 883 C CA . LEU A 1 109 ? 28.781 -18.413 28.018 1.00 32.44 109 LEU A CA 1
ATOM 884 C C . LEU A 1 109 ? 29.412 -19.777 27.662 1.00 32.44 109 LEU A C 1
ATOM 886 O O . LEU A 1 109 ? 28.820 -20.524 26.907 1.00 32.44 109 LEU A O 1
ATOM 890 N N . ARG A 1 110 ? 30.545 -20.245 28.211 1.00 35.62 110 ARG A N 1
ATOM 891 C CA . ARG A 1 110 ? 31.709 -19.736 28.987 1.00 35.62 110 ARG A CA 1
ATOM 892 C C . ARG A 1 110 ? 32.662 -20.953 29.174 1.00 35.62 110 ARG A C 1
ATOM 894 O O . ARG A 1 110 ? 32.158 -22.064 29.253 1.00 35.62 110 ARG A O 1
ATOM 901 N N . CYS A 1 111 ? 33.966 -20.691 29.373 1.00 30.66 111 CYS A N 1
ATOM 902 C CA . CYS A 1 111 ? 35.078 -21.591 29.792 1.00 30.66 111 CYS A CA 1
ATOM 903 C C . CYS A 1 111 ? 35.685 -22.512 28.710 1.00 30.66 111 CYS A C 1
ATOM 905 O O . CYS A 1 111 ? 34.948 -23.113 27.952 1.00 30.66 111 CYS A O 1
ATOM 907 N N . GLY A 1 112 ? 37.007 -22.702 28.598 1.00 30.42 112 GLY A N 1
ATOM 908 C CA . GLY A 1 112 ? 38.154 -22.141 29.321 1.00 30.42 112 GLY A CA 1
ATOM 909 C C . GLY A 1 112 ? 39.504 -22.659 28.766 1.00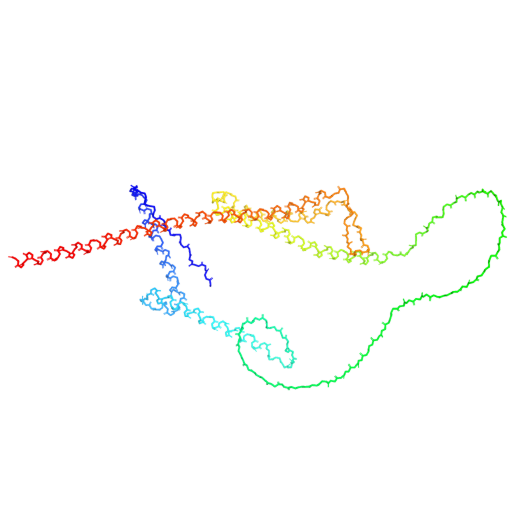 30.42 112 GLY A C 1
ATOM 910 O O . GLY A 1 112 ? 39.521 -23.649 28.054 1.00 30.42 112 GLY A O 1
ATOM 911 N N . LYS A 1 113 ? 40.572 -21.908 29.092 1.00 40.56 113 LYS A N 1
ATOM 912 C CA . LYS A 1 113 ? 42.040 -22.154 29.186 1.00 40.56 113 LYS A CA 1
ATOM 913 C C . LYS A 1 113 ? 42.771 -23.347 28.514 1.00 40.56 113 LYS A C 1
ATOM 915 O O . LYS A 1 113 ? 42.281 -24.464 28.486 1.00 40.56 113 LYS A O 1
ATOM 920 N N . HIS A 1 114 ? 44.064 -23.045 28.272 1.00 33.09 114 HIS A N 1
ATOM 921 C CA . HIS A 1 114 ? 45.251 -23.798 27.793 1.00 33.09 114 HIS A CA 1
ATOM 922 C C . HIS A 1 114 ? 45.572 -23.544 26.307 1.00 33.09 114 HIS A C 1
ATOM 924 O O . HIS A 1 114 ? 44.692 -23.692 25.477 1.00 33.09 114 HIS A O 1
ATOM 930 N N . GLY A 1 115 ? 46.766 -23.133 25.860 1.00 33.56 115 GLY A N 1
ATOM 931 C CA . GLY A 1 115 ? 48.054 -22.811 26.491 1.00 33.56 115 GLY A CA 1
ATOM 932 C C . GLY A 1 115 ? 49.206 -23.225 25.551 1.00 33.56 115 GLY A C 1
ATOM 933 O O . GLY A 1 115 ? 49.229 -24.395 25.203 1.00 33.56 115 GLY A O 1
ATOM 934 N N . SER A 1 116 ? 50.143 -22.307 25.230 1.00 35.09 116 SER A N 1
ATOM 935 C CA . SER A 1 116 ? 51.476 -22.523 24.589 1.00 35.09 116 SER A CA 1
ATOM 936 C C . SER A 1 116 ? 51.478 -23.112 23.156 1.00 35.09 116 SER A C 1
ATOM 938 O O . SER A 1 116 ? 50.615 -23.905 22.830 1.00 35.09 116 SER A O 1
ATOM 940 N N . GLY A 1 117 ? 52.371 -22.836 22.203 1.00 32.97 117 GLY A N 1
ATOM 941 C CA . GLY A 1 117 ? 53.634 -22.105 22.109 1.00 32.97 117 GLY A CA 1
ATOM 942 C C . GLY A 1 117 ? 54.292 -22.469 20.753 1.00 32.97 117 GLY A C 1
ATOM 943 O O . GLY A 1 117 ? 54.031 -23.541 20.219 1.00 32.97 117 GLY A O 1
ATOM 944 N N . ASP A 1 118 ? 55.108 -21.549 20.237 1.00 30.61 118 ASP A N 1
ATOM 945 C CA . ASP A 1 118 ? 56.221 -21.688 19.277 1.00 30.61 118 ASP A CA 1
ATOM 946 C C . ASP A 1 118 ? 56.089 -22.135 17.797 1.00 30.61 118 ASP A C 1
ATOM 948 O O . ASP A 1 118 ? 55.765 -23.263 17.448 1.00 30.61 118 ASP A O 1
ATOM 952 N N . SER A 1 119 ? 56.50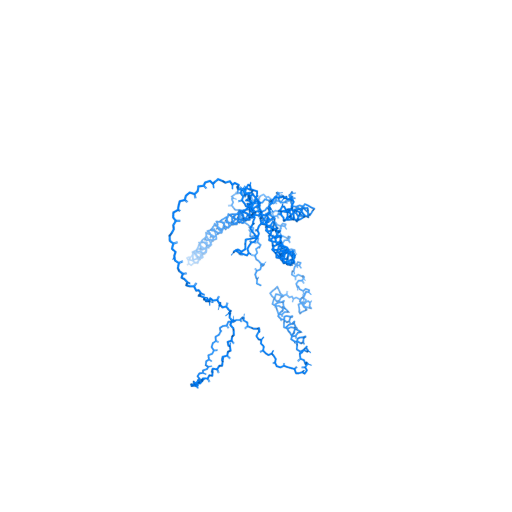8 -21.191 16.936 1.00 38.19 119 SER A N 1
ATOM 953 C CA . SER A 1 119 ? 57.627 -21.257 15.974 1.00 38.19 119 SER A CA 1
ATOM 954 C C . SER A 1 119 ? 57.850 -22.518 15.124 1.00 38.19 119 SER A C 1
ATOM 956 O O . SER A 1 119 ? 58.347 -23.521 15.624 1.00 38.19 119 SER A O 1
ATOM 958 N N . SER A 1 120 ? 57.729 -22.396 13.792 1.00 30.84 120 SER A N 1
ATOM 959 C CA . SER A 1 120 ? 58.833 -22.673 12.839 1.00 30.84 120 SER A CA 1
ATOM 960 C C . SER A 1 120 ? 58.462 -22.469 11.357 1.00 30.84 120 SER A C 1
ATOM 962 O O . SER A 1 120 ? 57.322 -22.603 10.927 1.00 30.84 120 SER A O 1
ATOM 964 N N . LYS A 1 121 ? 59.509 -22.086 10.619 1.00 34.47 121 LYS A N 1
ATOM 965 C CA . LYS A 1 121 ? 59.687 -21.813 9.185 1.00 34.47 121 LYS A CA 1
ATOM 966 C C . LYS A 1 121 ? 59.068 -22.848 8.232 1.00 34.47 121 LYS A C 1
ATOM 968 O O . LYS A 1 121 ? 59.207 -24.036 8.482 1.00 34.47 121 LYS A O 1
ATOM 973 N N . PHE A 1 122 ? 58.637 -22.396 7.049 1.00 29.77 122 PHE A N 1
ATOM 974 C CA . PHE A 1 122 ? 59.014 -23.033 5.777 1.00 29.77 122 PHE A CA 1
ATOM 975 C C . PHE A 1 122 ? 58.834 -22.054 4.603 1.00 29.77 122 PHE A C 1
ATOM 977 O O . PHE A 1 122 ? 57.759 -21.492 4.411 1.00 29.77 122 PHE A O 1
ATOM 984 N N . CYS A 1 123 ? 59.912 -21.834 3.850 1.00 33.66 123 CYS A N 1
ATOM 985 C CA . CYS A 1 123 ? 59.906 -21.183 2.542 1.00 33.66 123 CYS A CA 1
ATOM 986 C C . CYS A 1 123 ? 59.567 -22.228 1.472 1.00 33.66 123 CYS A C 1
ATOM 988 O O . CYS A 1 123 ? 60.045 -23.354 1.584 1.00 33.66 123 CYS A O 1
ATOM 990 N N . LEU A 1 124 ? 58.877 -21.841 0.399 1.00 32.16 124 LEU A N 1
ATOM 991 C CA . LEU A 1 124 ? 59.222 -22.312 -0.943 1.00 32.16 124 LEU A CA 1
ATOM 992 C C . LEU A 1 124 ? 58.689 -21.330 -1.995 1.00 32.16 124 LEU A C 1
ATOM 994 O O . LEU A 1 124 ? 57.527 -20.927 -1.953 1.00 32.16 124 LEU A O 1
ATOM 998 N N . SER A 1 125 ? 59.604 -20.932 -2.870 1.00 34.62 125 SER A N 1
ATOM 999 C CA . SER A 1 125 ? 59.447 -20.089 -4.050 1.00 34.62 125 SER A CA 1
ATOM 1000 C C . SER A 1 125 ? 58.628 -20.768 -5.151 1.00 34.62 125 SER A C 1
ATOM 1002 O O . SER A 1 125 ? 58.555 -21.991 -5.178 1.00 34.62 125 SER A O 1
ATOM 1004 N N . ASP A 1 126 ? 58.097 -19.973 -6.085 1.00 34.53 126 ASP A N 1
ATOM 1005 C CA . ASP A 1 126 ? 58.348 -20.185 -7.517 1.00 34.53 126 ASP A CA 1
ATOM 1006 C C . ASP A 1 126 ? 58.018 -18.913 -8.318 1.00 34.53 126 ASP A C 1
ATOM 1008 O O . ASP A 1 126 ? 56.906 -18.379 -8.283 1.00 34.53 126 ASP A O 1
ATOM 1012 N N . ASP A 1 127 ? 59.052 -18.436 -9.009 1.00 39.62 127 ASP A N 1
ATOM 1013 C CA . ASP A 1 127 ? 59.117 -17.299 -9.923 1.00 39.62 127 ASP A CA 1
ATOM 1014 C C . ASP A 1 127 ? 58.889 -17.756 -11.374 1.00 39.62 127 ASP A C 1
ATOM 1016 O O . ASP A 1 127 ? 59.319 -18.847 -11.744 1.00 39.62 127 ASP A O 1
ATOM 1020 N N . ALA A 1 128 ? 58.324 -16.892 -12.230 1.00 38.78 128 ALA A N 1
ATOM 1021 C CA . ALA A 1 128 ? 58.705 -16.782 -13.652 1.00 38.78 128 ALA A CA 1
ATOM 1022 C C . ALA A 1 128 ? 58.054 -15.562 -14.355 1.00 38.78 128 ALA A C 1
ATOM 1024 O O . ALA A 1 128 ? 56.971 -15.134 -13.955 1.00 38.78 128 ALA A O 1
ATOM 1025 N N . PRO A 1 129 ? 58.692 -14.991 -15.405 1.00 48.31 129 PRO A N 1
ATOM 1026 C CA . PRO A 1 129 ? 58.841 -13.538 -15.546 1.00 48.31 129 PRO A CA 1
ATOM 1027 C C . PRO A 1 129 ? 58.284 -12.912 -16.847 1.00 48.31 129 PRO A C 1
ATOM 1029 O O . PRO A 1 129 ? 58.022 -13.586 -17.843 1.00 48.31 129 PRO A O 1
ATOM 1032 N N . CYS A 1 130 ? 58.166 -11.578 -16.838 1.00 34.94 130 CYS A N 1
ATOM 1033 C CA . CYS A 1 130 ? 57.905 -10.715 -18.001 1.00 34.94 130 CYS A CA 1
ATOM 1034 C C . CYS A 1 130 ? 59.199 -10.381 -18.772 1.00 34.94 130 CYS A C 1
ATOM 1036 O O . CYS A 1 130 ? 60.245 -10.239 -18.138 1.00 34.94 130 CYS A O 1
ATOM 1038 N N . PRO A 1 131 ? 59.147 -10.137 -20.098 1.00 54.75 131 PRO A N 1
ATOM 1039 C CA . PRO A 1 131 ? 60.291 -9.631 -20.841 1.00 54.75 131 PRO A CA 1
ATOM 1040 C C . PRO A 1 131 ? 60.266 -8.098 -20.952 1.00 54.75 131 PRO A C 1
ATOM 1042 O O . PRO A 1 131 ? 59.310 -7.502 -21.449 1.00 54.75 131 PRO A O 1
ATOM 1045 N N . THR A 1 132 ? 61.370 -7.478 -20.545 1.00 44.59 132 THR A N 1
ATOM 1046 C CA . THR A 1 132 ? 61.835 -6.166 -21.012 1.00 44.59 132 THR A CA 1
ATOM 1047 C C . THR A 1 132 ? 63.153 -6.383 -21.738 1.00 44.59 132 THR A C 1
ATOM 1049 O O . THR A 1 132 ? 64.056 -7.015 -21.192 1.00 44.59 132 THR A O 1
ATOM 1052 N N . SER A 1 133 ? 63.271 -5.850 -22.947 1.00 46.84 133 SER A N 1
ATOM 1053 C CA . SER A 1 133 ? 64.517 -5.810 -23.706 1.00 46.84 133 SER A CA 1
ATOM 1054 C C . SER A 1 133 ? 64.723 -4.392 -24.224 1.00 46.84 133 SER A C 1
ATOM 1056 O O . SER A 1 133 ? 64.019 -3.960 -25.133 1.00 46.84 133 SER A O 1
ATOM 1058 N N . ASP A 1 134 ? 65.692 -3.718 -23.615 1.00 36.19 134 ASP A N 1
ATOM 1059 C CA . ASP A 1 134 ? 66.429 -2.575 -24.150 1.00 36.19 134 ASP A CA 1
ATOM 1060 C C . ASP A 1 134 ? 67.882 -3.014 -24.401 1.00 36.19 134 ASP A C 1
ATOM 1062 O O . ASP A 1 134 ? 68.329 -4.021 -23.843 1.00 36.19 134 ASP A O 1
ATOM 1066 N N . SER A 1 135 ? 68.617 -2.176 -25.148 1.00 43.94 135 SER A N 1
ATOM 1067 C CA . SER A 1 135 ? 70.063 -2.210 -25.464 1.00 43.94 135 SER A CA 1
ATOM 1068 C C . SER A 1 135 ? 70.376 -2.851 -26.839 1.00 43.94 135 SER A C 1
ATOM 1070 O O . SER A 1 135 ? 69.852 -3.908 -27.156 1.00 43.94 135 SER A O 1
ATOM 1072 N N . ALA A 1 136 ? 71.220 -2.307 -27.730 1.00 39.53 136 ALA A N 1
ATOM 1073 C CA . ALA A 1 136 ? 72.304 -1.349 -27.525 1.00 39.53 136 ALA A CA 1
ATOM 1074 C C . ALA A 1 136 ? 72.971 -0.872 -28.848 1.00 39.53 136 ALA A C 1
ATOM 1076 O O . ALA A 1 136 ? 72.954 -1.596 -29.836 1.00 39.53 136 ALA A O 1
ATOM 1077 N N . TYR A 1 137 ? 73.663 0.278 -28.754 1.00 36.69 137 TYR A N 1
ATOM 1078 C CA . TYR A 1 137 ? 74.904 0.727 -29.436 1.00 36.69 137 TYR A CA 1
ATOM 1079 C C . TYR A 1 137 ? 75.011 0.846 -30.977 1.00 36.69 137 TYR A C 1
ATOM 1081 O O . TYR A 1 137 ? 75.016 -0.149 -31.688 1.00 36.69 137 TYR A O 1
ATOM 1089 N N . ALA A 1 138 ? 75.333 2.061 -31.468 1.00 34.59 138 ALA A N 1
ATOM 1090 C CA . ALA A 1 138 ? 76.700 2.436 -31.903 1.00 34.59 138 ALA A CA 1
ATOM 1091 C C . ALA A 1 138 ? 76.791 3.866 -32.514 1.00 34.59 138 ALA A C 1
ATOM 1093 O O . ALA A 1 138 ? 76.282 4.147 -33.590 1.00 34.59 138 ALA A O 1
ATOM 1094 N N . SER A 1 139 ? 77.453 4.762 -31.776 1.00 38.62 139 SER A N 1
ATOM 1095 C CA . SER A 1 139 ? 78.582 5.643 -32.139 1.00 38.62 139 SER A CA 1
ATOM 1096 C C . SER A 1 139 ? 78.857 6.153 -33.581 1.00 38.62 139 SER A C 1
ATOM 1098 O O . SER A 1 139 ? 79.233 5.386 -34.457 1.00 38.62 139 SER A O 1
ATOM 1100 N N . VAL A 1 140 ? 78.970 7.497 -33.660 1.00 38.16 140 VAL A N 1
ATOM 1101 C CA . VAL A 1 140 ? 80.090 8.317 -34.216 1.00 38.16 140 VAL A CA 1
ATOM 1102 C C . VAL A 1 140 ? 79.980 8.980 -35.611 1.00 38.16 140 VAL A C 1
ATOM 1104 O O . VAL A 1 140 ? 79.785 8.348 -36.640 1.00 38.16 140 VAL A O 1
ATOM 1107 N N . SER A 1 141 ? 80.325 10.283 -35.575 1.00 33.59 141 SER A N 1
ATOM 1108 C CA . SER A 1 141 ? 80.956 11.186 -36.568 1.00 33.59 141 SER A CA 1
ATOM 1109 C C . SER A 1 141 ? 80.106 12.146 -37.429 1.00 33.59 141 SER A C 1
ATOM 1111 O O . SER A 1 141 ? 79.399 11.765 -38.352 1.00 33.59 141 SER A O 1
ATOM 1113 N N . HIS A 1 142 ? 80.294 13.443 -37.137 1.00 40.75 142 HIS A N 1
ATOM 1114 C CA . HIS A 1 142 ? 80.126 14.601 -38.030 1.00 40.75 142 HIS A CA 1
ATOM 1115 C C . HIS A 1 142 ? 81.237 14.621 -39.106 1.00 40.75 142 HIS A C 1
ATOM 1117 O O . HIS A 1 142 ? 82.338 14.139 -38.829 1.00 40.75 142 HIS A O 1
ATOM 1123 N N . PRO A 1 143 ? 81.006 15.221 -40.293 1.00 49.44 143 PRO A N 1
ATOM 1124 C CA . PRO A 1 143 ? 81.387 16.628 -40.469 1.00 49.44 143 PRO A CA 1
ATOM 1125 C C . PRO A 1 143 ? 80.431 17.473 -41.338 1.00 49.44 143 PRO A C 1
ATOM 1127 O O . PRO A 1 143 ? 79.567 16.996 -42.066 1.00 49.44 143 PRO A O 1
ATOM 1130 N N . SER A 1 144 ? 80.631 18.778 -41.211 1.00 43.88 144 SER A N 1
ATOM 1131 C CA . SER A 1 144 ? 79.963 19.927 -41.824 1.00 43.88 144 SER A CA 1
ATOM 1132 C C . SER A 1 144 ? 80.207 20.068 -43.338 1.00 43.88 144 SER A C 1
ATOM 1134 O O . SER A 1 144 ? 81.348 19.920 -43.768 1.00 43.88 144 SER A O 1
ATOM 1136 N N . ARG A 1 145 ? 79.200 20.519 -44.114 1.00 34.28 145 ARG A N 1
ATOM 1137 C CA . ARG A 1 145 ? 79.355 21.504 -45.219 1.00 34.28 145 ARG A CA 1
ATOM 1138 C C . ARG A 1 145 ? 78.019 21.945 -45.854 1.00 34.28 145 ARG A C 1
ATOM 1140 O O . ARG A 1 145 ? 77.302 21.161 -46.452 1.00 34.28 145 ARG A O 1
ATOM 1147 N N . SER A 1 146 ? 77.739 23.234 -45.672 1.00 35.19 146 SER A N 1
ATOM 1148 C CA . SER A 1 146 ? 77.210 24.251 -46.601 1.00 35.19 146 SER A CA 1
ATOM 1149 C C . SER A 1 146 ? 76.487 23.913 -47.929 1.00 35.19 146 SER A C 1
ATOM 1151 O O . SER A 1 146 ? 77.064 23.284 -48.809 1.00 35.19 146 SER A O 1
ATOM 1153 N N . LEU A 1 147 ? 75.391 24.674 -48.116 1.00 37.44 147 LEU A N 1
ATOM 1154 C CA . LEU A 1 147 ? 74.949 25.452 -49.299 1.00 37.44 147 LEU A CA 1
ATOM 1155 C C . LEU A 1 147 ? 74.213 24.787 -50.484 1.00 37.44 147 LEU A C 1
ATOM 1157 O O . LEU A 1 147 ? 74.709 23.867 -51.120 1.00 37.44 147 LEU A O 1
ATOM 1161 N N . SER A 1 148 ? 73.127 25.488 -50.872 1.00 34.22 148 SER A N 1
ATOM 1162 C CA . SER A 1 148 ? 72.381 25.476 -52.153 1.00 34.22 148 SER A CA 1
ATOM 1163 C C . SER A 1 148 ? 71.498 24.240 -52.394 1.00 34.22 148 SER A C 1
ATOM 1165 O O . SER A 1 148 ? 71.839 23.156 -51.960 1.00 34.22 148 SER A O 1
ATOM 1167 N N . SER A 1 149 ? 70.353 24.233 -53.075 1.00 37.88 149 SER A N 1
ATOM 1168 C CA . SER A 1 149 ? 69.361 25.172 -53.625 1.00 37.88 149 SER A CA 1
ATOM 1169 C C . SER A 1 149 ? 68.372 24.273 -54.406 1.00 37.88 149 SER A C 1
ATOM 1171 O O . SER A 1 149 ? 68.794 23.217 -54.863 1.00 37.88 149 SER A O 1
ATOM 1173 N N . GLN A 1 150 ? 67.130 24.722 -54.639 1.00 36.16 150 GLN A N 1
ATOM 1174 C CA . GLN A 1 150 ? 66.112 24.124 -55.545 1.00 36.16 150 GLN A CA 1
ATOM 1175 C C . GLN A 1 150 ? 65.366 22.888 -54.991 1.00 36.16 150 GLN A C 1
ATOM 1177 O O . GLN A 1 150 ? 65.948 21.864 -54.675 1.00 36.16 150 GLN A O 1
ATOM 1182 N N . SER A 1 151 ? 64.078 23.006 -54.650 1.00 41.47 151 SER A N 1
ATOM 1183 C CA . SER A 1 151 ? 62.897 22.986 -55.537 1.00 41.47 151 SER A CA 1
ATOM 1184 C C . SER A 1 151 ? 62.668 21.626 -56.205 1.00 41.47 151 SER A C 1
ATOM 1186 O O . SER A 1 151 ? 63.318 21.329 -57.203 1.00 41.47 151 SER A O 1
ATOM 1188 N N . SER A 1 152 ? 61.704 20.844 -55.693 1.00 39.69 152 SER A N 1
ATOM 1189 C CA . SER A 1 152 ? 60.582 20.243 -56.453 1.00 39.69 152 SER A CA 1
ATOM 1190 C C . SER A 1 152 ? 60.001 18.984 -55.782 1.00 39.69 152 SER A C 1
ATOM 1192 O O . SER A 1 152 ? 60.726 18.093 -55.363 1.00 39.69 152 SER A O 1
ATOM 1194 N N . GLN A 1 153 ? 58.666 18.918 -55.804 1.00 36.97 153 GLN A N 1
ATOM 1195 C CA . GLN A 1 153 ? 57.783 17.749 -55.664 1.00 36.97 153 GLN A CA 1
ATOM 1196 C C . GLN A 1 153 ? 57.568 17.110 -54.279 1.00 36.97 153 GLN A C 1
ATOM 1198 O O . GLN A 1 153 ? 58.225 16.164 -53.857 1.00 36.97 153 GLN A O 1
ATOM 1203 N N . LEU A 1 154 ? 56.491 17.577 -53.643 1.00 37.03 154 LEU A N 1
ATOM 1204 C CA . LEU A 1 154 ? 55.740 16.880 -52.605 1.00 37.03 154 LEU A CA 1
ATOM 1205 C C . LEU A 1 154 ? 54.855 15.802 -53.274 1.00 37.03 154 LEU A C 1
ATOM 1207 O O . LEU A 1 154 ? 53.888 16.143 -53.955 1.00 37.03 154 LEU A O 1
ATOM 1211 N N . GLN A 1 155 ? 55.150 14.515 -53.072 1.00 41.06 155 GLN A N 1
ATOM 1212 C CA . GLN A 1 155 ? 54.158 13.438 -53.201 1.00 41.06 155 GLN A CA 1
ATOM 1213 C C . GLN A 1 155 ? 53.783 12.925 -51.801 1.00 41.06 155 GLN A C 1
ATOM 1215 O O . GLN A 1 155 ? 54.679 12.667 -50.994 1.00 41.06 155 GLN A O 1
ATOM 1220 N N . PRO A 1 156 ? 52.487 12.746 -51.488 1.00 46.69 156 PRO A N 1
ATOM 1221 C CA . PRO A 1 156 ? 52.059 12.149 -50.232 1.00 46.69 156 PRO A CA 1
ATOM 1222 C C . PRO A 1 156 ? 52.109 10.617 -50.323 1.00 46.69 156 PRO A C 1
ATOM 1224 O O . PRO A 1 156 ? 51.342 9.997 -51.058 1.00 46.69 156 PRO A O 1
ATOM 1227 N N . TYR A 1 157 ? 52.988 9.999 -49.533 1.00 40.62 157 TYR A N 1
ATOM 1228 C CA . TYR A 1 157 ? 52.930 8.567 -49.242 1.00 40.62 157 TYR A CA 1
ATOM 1229 C C . TYR A 1 157 ? 51.676 8.271 -48.404 1.00 40.62 157 TYR A C 1
ATOM 1231 O O . TYR A 1 157 ? 51.607 8.581 -47.215 1.00 40.62 157 TYR A O 1
ATOM 1239 N N . LEU A 1 158 ? 50.673 7.673 -49.045 1.00 40.53 158 LEU A N 1
ATOM 1240 C CA . LEU A 1 158 ? 49.550 7.000 -48.394 1.00 40.53 158 LEU A CA 1
ATOM 1241 C C . LEU A 1 158 ? 50.066 5.758 -47.642 1.00 40.53 158 LEU A C 1
ATOM 1243 O O . LEU A 1 158 ? 50.719 4.916 -48.263 1.00 40.53 158 LEU A O 1
ATOM 1247 N N . PRO A 1 159 ? 49.762 5.583 -46.344 1.00 44.19 159 PRO A N 1
ATOM 1248 C CA . PRO A 1 159 ? 50.051 4.334 -45.662 1.00 44.19 159 PRO A CA 1
ATOM 1249 C C . PRO A 1 159 ? 49.047 3.262 -46.102 1.00 44.19 159 PRO A C 1
ATOM 1251 O O . PRO A 1 159 ? 47.829 3.442 -46.044 1.00 44.19 159 PRO A O 1
ATOM 1254 N N . VAL A 1 160 ? 49.589 2.131 -4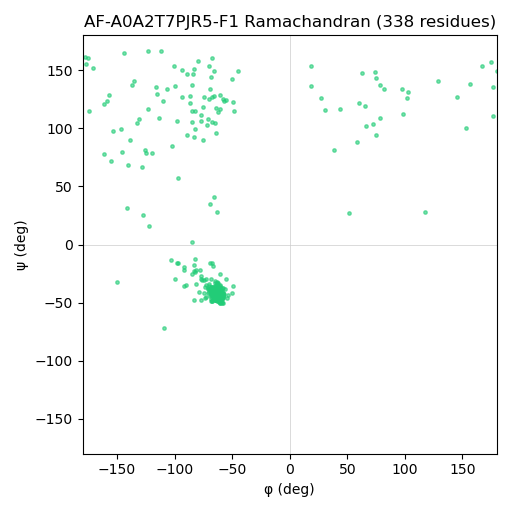6.544 1.00 51.41 160 VAL A N 1
ATOM 1255 C CA . VAL A 1 160 ? 48.866 0.903 -46.887 1.00 51.41 160 VAL A CA 1
ATOM 1256 C C . VAL A 1 160 ? 48.126 0.382 -45.642 1.00 51.41 160 VAL A C 1
ATOM 1258 O O . VAL A 1 160 ? 48.763 0.212 -44.599 1.00 51.41 160 VAL A O 1
ATOM 1261 N N . PRO A 1 161 ? 46.812 0.089 -45.702 1.00 47.62 161 PRO A N 1
ATOM 1262 C CA . PRO A 1 161 ? 46.109 -0.525 -44.585 1.00 47.62 161 PRO A CA 1
ATOM 1263 C C . PRO A 1 161 ? 46.564 -1.981 -44.438 1.00 47.62 161 PRO A C 1
ATOM 1265 O O . PRO A 1 161 ? 46.245 -2.849 -45.250 1.00 47.62 161 PRO A O 1
ATOM 1268 N N . GLY A 1 162 ? 47.340 -2.233 -43.384 1.00 43.00 162 GLY A N 1
ATOM 1269 C CA . GLY A 1 162 ? 47.763 -3.564 -42.977 1.00 43.00 162 GLY A CA 1
ATOM 1270 C C . GLY A 1 162 ? 46.566 -4.472 -42.694 1.00 43.00 162 GLY A C 1
ATOM 1271 O O . GLY A 1 162 ? 45.713 -4.177 -41.861 1.00 43.00 162 GLY A O 1
ATOM 1272 N N . PHE A 1 163 ? 46.557 -5.616 -43.374 1.00 44.78 163 PHE A N 1
ATOM 1273 C CA . PHE A 1 163 ? 45.612 -6.733 -43.279 1.00 44.78 163 PHE A CA 1
ATOM 1274 C C . PHE A 1 163 ? 45.705 -7.529 -41.958 1.00 44.78 163 PHE A C 1
ATOM 1276 O O . PHE A 1 163 ? 45.496 -8.741 -41.925 1.00 44.78 163 PHE A O 1
ATOM 1283 N N . LEU A 1 164 ? 45.995 -6.872 -40.835 1.00 44.41 164 LEU A N 1
ATOM 1284 C CA . LEU A 1 164 ? 45.940 -7.495 -39.517 1.00 44.41 164 LEU A CA 1
ATOM 1285 C C . LEU A 1 164 ? 44.763 -6.912 -38.736 1.00 44.41 164 LEU A C 1
ATOM 1287 O O . LEU A 1 164 ? 44.690 -5.710 -38.514 1.00 44.41 164 LEU A O 1
ATOM 1291 N N . SER A 1 165 ? 43.877 -7.810 -38.289 1.00 49.41 165 SER A N 1
ATOM 1292 C CA . SER A 1 165 ? 42.835 -7.616 -37.258 1.00 49.41 165 SER A CA 1
ATOM 1293 C C . SER A 1 165 ? 41.364 -7.764 -37.691 1.00 49.41 165 SER A C 1
ATOM 1295 O O . SER A 1 165 ? 40.469 -7.256 -37.024 1.00 49.41 165 SER A O 1
ATOM 1297 N N . SER A 1 166 ? 41.047 -8.566 -38.717 1.00 46.88 166 SER A N 1
ATOM 1298 C CA . SER A 1 166 ? 39.654 -9.051 -38.877 1.00 46.88 166 SER A CA 1
ATOM 1299 C C . SER A 1 166 ? 39.285 -10.155 -37.866 1.00 46.88 166 SER A C 1
ATOM 1301 O O . SER A 1 166 ? 38.149 -10.221 -37.402 1.00 46.88 166 SER A O 1
ATOM 1303 N N . CYS A 1 167 ? 40.246 -10.985 -37.433 1.00 44.94 167 CYS A N 1
ATOM 1304 C CA . CYS A 1 167 ? 39.953 -12.134 -36.561 1.00 44.94 167 CYS A CA 1
ATOM 1305 C C . CYS A 1 167 ? 39.844 -11.783 -35.056 1.00 44.94 167 CYS A C 1
ATOM 1307 O O . CYS A 1 167 ? 39.185 -12.497 -34.298 1.00 44.94 167 CYS A O 1
ATOM 1309 N N . SER A 1 168 ? 40.440 -10.669 -34.608 1.00 48.19 168 SER A N 1
ATOM 1310 C CA . SER A 1 168 ? 40.333 -10.195 -33.212 1.00 48.19 168 SER A CA 1
ATOM 1311 C C . SER A 1 168 ? 39.025 -9.424 -32.966 1.00 48.19 168 SER A C 1
ATOM 1313 O O . SER A 1 168 ? 38.385 -9.568 -31.917 1.00 48.19 168 SER A O 1
ATOM 1315 N N . TYR A 1 169 ? 38.554 -8.699 -33.988 1.00 48.00 169 TYR A N 1
ATOM 1316 C CA . TYR A 1 169 ? 37.307 -7.934 -33.956 1.00 48.00 169 TYR A CA 1
ATOM 1317 C C . TYR A 1 169 ? 36.061 -8.815 -33.787 1.00 48.00 169 TYR A C 1
ATOM 1319 O O . TYR A 1 169 ? 35.159 -8.477 -33.019 1.00 48.00 169 TYR A O 1
ATOM 1327 N N . GLU A 1 170 ? 35.996 -9.983 -34.436 1.00 54.94 170 GLU A N 1
ATOM 1328 C CA . GLU A 1 170 ? 34.818 -10.858 -34.345 1.00 54.94 170 GLU A CA 1
ATOM 1329 C C . GLU A 1 170 ? 34.669 -11.511 -32.953 1.00 54.94 170 GLU A C 1
ATOM 1331 O O . GLU A 1 170 ? 33.558 -11.671 -32.432 1.00 54.94 170 GLU A O 1
ATOM 1336 N N . LYS A 1 171 ? 35.797 -11.829 -32.300 1.00 48.84 171 LYS A N 1
ATOM 1337 C CA . LYS A 1 171 ? 35.836 -12.404 -30.945 1.00 48.84 171 LYS A CA 1
ATOM 1338 C C . LYS A 1 171 ? 35.495 -11.363 -29.872 1.00 48.84 171 LYS A C 1
ATOM 1340 O O . LYS A 1 171 ? 34.794 -11.688 -28.909 1.00 48.84 171 LYS A O 1
ATOM 1345 N N . GLN A 1 172 ? 35.915 -10.108 -30.056 1.00 51.38 172 GLN A N 1
ATOM 1346 C CA . GLN A 1 172 ? 35.501 -8.985 -29.205 1.00 51.38 172 GLN A CA 1
ATOM 1347 C C . GLN A 1 172 ? 34.020 -8.618 -29.403 1.00 51.38 172 GLN A C 1
ATOM 1349 O O . GLN A 1 172 ? 33.319 -8.408 -28.412 1.00 51.38 172 GLN A O 1
ATOM 1354 N N . ARG A 1 173 ? 33.494 -8.661 -30.638 1.00 57.59 173 ARG A N 1
ATOM 1355 C CA . ARG A 1 173 ? 32.069 -8.419 -30.941 1.00 57.59 173 ARG A CA 1
ATOM 1356 C C . ARG A 1 173 ? 31.145 -9.384 -30.193 1.00 57.59 173 ARG A C 1
ATOM 1358 O O . ARG A 1 173 ? 30.175 -8.938 -29.584 1.00 57.59 173 ARG A O 1
ATOM 1365 N N . LYS A 1 174 ? 31.484 -10.682 -30.162 1.00 53.75 174 LYS A N 1
ATOM 1366 C CA . LYS A 1 174 ? 30.703 -11.722 -29.457 1.00 53.75 174 LYS A CA 1
ATOM 1367 C C . LYS A 1 174 ? 30.695 -11.526 -27.931 1.00 53.75 174 LYS A C 1
ATOM 1369 O O . LYS A 1 174 ? 29.653 -11.701 -27.294 1.00 53.75 174 LYS A O 1
ATOM 1374 N N . ARG A 1 175 ? 31.815 -11.093 -27.334 1.00 55.44 175 ARG A N 1
ATOM 1375 C CA . ARG A 1 175 ? 31.910 -10.774 -25.892 1.00 55.44 175 ARG A CA 1
ATOM 1376 C C . ARG A 1 175 ? 31.161 -9.490 -25.523 1.00 55.44 175 ARG A C 1
ATOM 1378 O O . ARG A 1 175 ? 30.434 -9.486 -24.531 1.00 55.44 175 ARG A O 1
ATOM 1385 N N . ALA A 1 176 ? 31.257 -8.447 -26.348 1.00 56.00 176 ALA A N 1
ATOM 1386 C CA . ALA A 1 176 ? 30.514 -7.201 -26.160 1.00 56.00 176 ALA A CA 1
ATOM 1387 C C . ALA A 1 176 ? 28.994 -7.426 -26.234 1.00 56.00 176 ALA A C 1
ATOM 1389 O O . ALA A 1 176 ? 28.262 -6.934 -25.378 1.00 56.00 176 ALA A O 1
ATOM 1390 N N . SER A 1 177 ? 28.509 -8.249 -27.173 1.00 58.59 177 SER A N 1
ATOM 1391 C CA . SER A 1 177 ? 27.089 -8.624 -27.234 1.00 58.59 177 SER A CA 1
ATOM 1392 C C . SER A 1 177 ? 26.615 -9.411 -26.009 1.00 58.59 177 SER A C 1
ATOM 1394 O O . SER A 1 177 ? 25.468 -9.246 -25.595 1.00 58.59 177 SER A O 1
ATOM 1396 N N . PHE A 1 178 ? 27.479 -10.224 -25.391 1.00 57.44 178 PHE A N 1
ATOM 1397 C CA . PHE A 1 178 ? 27.136 -11.001 -24.196 1.00 57.44 178 PHE A CA 1
ATOM 1398 C C . PHE A 1 178 ? 27.049 -10.122 -22.939 1.00 57.44 178 PHE A C 1
ATOM 1400 O O . PHE A 1 178 ? 26.106 -10.249 -22.156 1.00 57.44 178 PHE A O 1
ATOM 1407 N N . LEU A 1 179 ? 27.984 -9.180 -22.775 1.00 54.03 179 LEU A N 1
ATOM 1408 C CA . LEU A 1 179 ? 27.963 -8.200 -21.684 1.00 54.03 179 LEU A CA 1
ATOM 1409 C C . LEU A 1 179 ? 26.797 -7.212 -21.833 1.00 54.03 179 LEU A C 1
ATOM 1411 O O . LEU A 1 179 ? 26.065 -6.996 -20.868 1.00 54.03 179 LEU A O 1
ATOM 1415 N N . LEU A 1 180 ? 26.520 -6.740 -23.055 1.00 57.62 180 LEU A N 1
ATOM 1416 C CA . LEU A 1 180 ? 25.313 -5.961 -23.359 1.00 57.62 180 LEU A CA 1
ATOM 1417 C C . LEU A 1 180 ? 24.035 -6.752 -23.075 1.00 57.62 180 LEU A C 1
ATOM 1419 O O . LEU A 1 180 ? 23.074 -6.184 -22.568 1.00 57.62 180 LEU A O 1
ATOM 1423 N N . GLN A 1 181 ? 23.988 -8.056 -23.364 1.00 59.72 181 GLN A N 1
ATOM 1424 C CA . GLN A 1 181 ? 22.826 -8.876 -23.011 1.00 59.72 181 GLN A CA 1
ATOM 1425 C C . GLN A 1 181 ? 22.646 -9.006 -21.495 1.00 59.72 181 GLN A C 1
ATOM 1427 O O . GLN A 1 181 ? 21.511 -9.012 -21.016 1.00 59.72 181 GLN A O 1
ATOM 1432 N N . LYS A 1 182 ? 23.745 -9.131 -20.746 1.00 60.59 182 LYS A N 1
ATOM 1433 C CA . LYS A 1 182 ? 23.719 -9.283 -19.288 1.00 60.59 182 LYS A CA 1
ATOM 1434 C C . LYS A 1 182 ? 23.263 -7.993 -18.602 1.00 60.59 182 LYS A C 1
ATOM 1436 O O . LYS A 1 182 ? 22.379 -8.053 -17.750 1.00 60.59 182 LYS A O 1
ATOM 1441 N N . GLU A 1 183 ? 23.770 -6.840 -19.036 1.00 63.50 183 GLU A N 1
ATOM 1442 C CA . GLU A 1 183 ? 23.330 -5.536 -18.524 1.00 63.50 183 GLU A CA 1
ATOM 1443 C C . GLU A 1 183 ? 21.891 -5.192 -18.929 1.00 63.50 183 GLU A C 1
ATOM 1445 O O . GLU A 1 183 ? 21.100 -4.754 -18.092 1.00 63.50 183 GLU A O 1
ATOM 1450 N N . LYS A 1 184 ? 21.487 -5.476 -20.176 1.00 67.56 184 LYS A N 1
ATOM 1451 C CA . LYS A 1 184 ? 20.118 -5.203 -20.653 1.00 67.56 184 LYS A CA 1
ATOM 1452 C C . LYS A 1 184 ? 19.055 -6.004 -19.903 1.00 67.56 184 LYS A C 1
ATOM 1454 O O . LYS A 1 184 ? 17.989 -5.468 -19.602 1.00 67.56 184 LYS A O 1
ATOM 1459 N N . LYS A 1 185 ? 19.338 -7.268 -19.566 1.00 72.56 185 LYS A N 1
ATOM 1460 C CA . LYS A 1 185 ? 18.434 -8.097 -18.748 1.00 72.56 185 LYS A CA 1
ATOM 1461 C C . LYS A 1 185 ? 18.265 -7.516 -17.341 1.00 72.56 185 LYS A C 1
ATOM 1463 O O . LYS A 1 185 ? 17.152 -7.506 -16.822 1.00 72.56 185 LYS A O 1
ATOM 1468 N N . GLY A 1 186 ? 19.342 -6.997 -16.747 1.00 77.25 186 GLY A N 1
ATOM 1469 C CA . GLY A 1 186 ? 19.287 -6.306 -15.457 1.00 77.25 186 GLY A CA 1
ATOM 1470 C C . GLY A 1 186 ? 18.446 -5.029 -15.514 1.00 77.25 186 GLY A C 1
ATOM 1471 O O . GLY A 1 186 ? 17.546 -4.848 -14.693 1.00 77.25 186 GLY A O 1
ATOM 1472 N N . LEU A 1 187 ? 18.680 -4.185 -16.523 1.00 77.81 187 LEU A N 1
ATOM 1473 C CA . LEU A 1 187 ? 17.995 -2.900 -16.673 1.00 77.81 187 LEU A CA 1
ATOM 1474 C C . LEU A 1 187 ? 16.490 -3.058 -16.941 1.00 77.81 187 LEU A C 1
ATOM 1476 O O . LEU A 1 187 ? 15.687 -2.382 -16.302 1.00 77.81 187 LEU A O 1
ATOM 1480 N N . LEU A 1 188 ? 16.087 -3.976 -17.828 1.00 82.81 188 LEU A N 1
ATOM 1481 C CA . LEU A 1 188 ? 14.669 -4.219 -18.128 1.00 82.81 188 LEU A CA 1
ATOM 1482 C C . LEU A 1 188 ? 13.910 -4.695 -16.883 1.00 82.81 188 LEU A C 1
ATOM 1484 O O . LEU A 1 188 ? 12.834 -4.177 -16.579 1.00 82.81 188 LEU A O 1
ATOM 1488 N N . ASN A 1 189 ? 14.495 -5.625 -16.124 1.00 86.62 189 ASN A N 1
ATOM 1489 C CA . ASN A 1 189 ? 13.902 -6.122 -14.885 1.00 86.62 189 ASN A CA 1
ATOM 1490 C C . ASN A 1 189 ? 13.800 -5.028 -13.815 1.00 86.62 189 ASN A C 1
ATOM 1492 O O . ASN A 1 189 ? 12.795 -4.957 -13.105 1.00 86.62 189 ASN A O 1
ATOM 1496 N N . LEU A 1 190 ? 14.806 -4.156 -13.712 1.00 86.81 190 LEU A N 1
ATOM 1497 C CA . LEU A 1 190 ? 14.800 -3.026 -12.785 1.00 86.81 190 LEU A CA 1
ATOM 1498 C C . LEU A 1 190 ? 13.700 -2.012 -13.138 1.00 86.81 190 LEU A C 1
ATOM 1500 O O . LEU A 1 190 ? 12.912 -1.637 -12.270 1.00 86.81 190 LEU A O 1
ATOM 1504 N N . LEU A 1 191 ? 13.596 -1.624 -14.412 1.00 87.25 191 LEU A N 1
ATOM 1505 C CA . LEU A 1 191 ? 12.573 -0.693 -14.899 1.00 87.25 191 LEU A CA 1
ATOM 1506 C C . LEU A 1 191 ? 11.159 -1.257 -14.728 1.00 87.25 191 LEU A C 1
ATOM 1508 O O . LEU A 1 191 ? 10.281 -0.571 -14.203 1.00 87.25 191 LEU A O 1
ATOM 1512 N N . ALA A 1 192 ? 10.942 -2.518 -15.107 1.00 89.56 192 ALA A N 1
ATOM 1513 C CA . ALA A 1 192 ? 9.663 -3.187 -14.901 1.00 89.56 192 ALA A CA 1
ATOM 1514 C C . ALA A 1 192 ? 9.293 -3.215 -13.409 1.00 89.56 192 ALA A C 1
ATOM 1516 O O . ALA A 1 192 ? 8.181 -2.835 -13.040 1.00 89.56 192 ALA A O 1
ATOM 1517 N N . SER A 1 193 ? 10.238 -3.591 -12.540 1.00 92.94 193 SER A N 1
ATOM 1518 C CA . SER A 1 193 ? 10.019 -3.649 -11.089 1.00 92.94 193 SER A CA 1
ATOM 1519 C C . SER A 1 193 ? 9.644 -2.287 -10.502 1.00 92.94 193 SER A C 1
ATOM 1521 O O . SER A 1 193 ? 8.693 -2.204 -9.724 1.00 92.94 193 SER A O 1
ATOM 1523 N N . LEU A 1 194 ? 10.327 -1.211 -10.909 1.00 91.81 194 LEU A N 1
ATOM 1524 C CA . LEU A 1 194 ? 10.014 0.154 -10.474 1.00 91.81 194 LEU A CA 1
ATOM 1525 C C . LEU A 1 194 ? 8.609 0.585 -10.909 1.00 91.81 194 LEU A C 1
ATOM 1527 O O . LEU A 1 194 ? 7.834 1.058 -10.077 1.00 91.81 194 LEU A O 1
ATOM 1531 N N . LEU A 1 195 ? 8.240 0.359 -12.174 1.00 90.38 195 LEU A N 1
ATOM 1532 C CA . LEU A 1 195 ? 6.906 0.687 -12.686 1.00 90.38 195 LEU A CA 1
ATOM 1533 C C . LEU A 1 195 ? 5.807 -0.088 -11.943 1.00 90.38 195 LEU A C 1
ATOM 1535 O O . LEU A 1 195 ? 4.801 0.498 -11.529 1.00 90.38 195 LEU A O 1
ATOM 1539 N N . PHE A 1 196 ? 6.012 -1.385 -11.697 1.00 93.12 196 PHE A N 1
ATOM 1540 C CA . PHE A 1 196 ? 5.083 -2.186 -10.898 1.00 93.12 196 PHE A CA 1
ATOM 1541 C C . PHE A 1 196 ? 4.975 -1.679 -9.462 1.00 93.12 196 PHE A C 1
ATOM 1543 O O . PHE A 1 196 ? 3.868 -1.571 -8.927 1.00 93.12 196 PHE A O 1
ATOM 1550 N N . GLN A 1 197 ? 6.094 -1.314 -8.840 1.00 94.00 197 GLN A N 1
ATOM 1551 C CA . GLN A 1 197 ? 6.108 -0.762 -7.491 1.00 94.00 197 GLN A CA 1
ATOM 1552 C C . GLN A 1 197 ? 5.348 0.571 -7.407 1.00 94.00 197 GLN A C 1
ATOM 1554 O O . GLN A 1 197 ? 4.619 0.800 -6.432 1.00 94.00 197 GLN A O 1
ATOM 1559 N N . THR A 1 198 ? 5.429 1.420 -8.436 1.00 93.19 198 THR A N 1
ATOM 1560 C CA . THR A 1 198 ? 4.625 2.648 -8.543 1.00 93.19 198 THR A CA 1
ATOM 1561 C C . THR A 1 198 ? 3.135 2.336 -8.655 1.00 93.19 198 THR A C 1
ATOM 1563 O O . THR A 1 198 ? 2.342 2.899 -7.897 1.00 93.19 198 THR A O 1
ATOM 1566 N N . VAL A 1 199 ? 2.735 1.394 -9.515 1.00 92.19 199 VAL A N 1
ATOM 1567 C CA . VAL A 1 199 ? 1.322 0.994 -9.666 1.00 92.19 199 VAL A CA 1
ATOM 1568 C C . VAL A 1 199 ? 0.760 0.402 -8.371 1.00 92.19 199 VAL A C 1
ATOM 1570 O O . VAL A 1 199 ? -0.352 0.747 -7.962 1.00 92.19 199 VAL A O 1
ATOM 1573 N N . ILE A 1 200 ? 1.525 -0.447 -7.678 1.00 93.56 200 ILE A N 1
ATOM 1574 C CA . ILE A 1 200 ? 1.131 -1.025 -6.383 1.00 93.56 200 ILE A CA 1
ATOM 1575 C C . ILE A 1 200 ? 0.961 0.076 -5.329 1.00 93.56 200 ILE A C 1
ATOM 1577 O O . ILE A 1 200 ? -0.038 0.092 -4.598 1.00 93.56 200 ILE A O 1
ATOM 1581 N N . SER A 1 201 ? 1.904 1.019 -5.269 1.00 93.56 201 SER A N 1
ATOM 1582 C CA . SER A 1 201 ? 1.858 2.152 -4.338 1.00 93.56 201 SER A CA 1
ATOM 1583 C C . SER A 1 201 ? 0.639 3.039 -4.596 1.00 93.56 201 SER A C 1
ATOM 1585 O O . SER A 1 201 ? -0.074 3.394 -3.653 1.00 93.56 201 SER A O 1
ATOM 1587 N N . LEU A 1 202 ? 0.334 3.315 -5.866 1.00 90.75 202 LEU A N 1
ATOM 1588 C CA . LEU A 1 202 ? -0.827 4.098 -6.277 1.00 90.75 202 LEU A CA 1
ATOM 1589 C C . LEU A 1 202 ? -2.147 3.383 -5.959 1.00 90.75 202 LEU A C 1
ATOM 1591 O O . LEU A 1 202 ? -3.071 3.995 -5.425 1.00 90.75 202 LEU A O 1
ATOM 1595 N N . ASN A 1 203 ? -2.234 2.074 -6.213 1.00 91.94 203 ASN A N 1
ATOM 1596 C CA . ASN A 1 203 ? -3.403 1.263 -5.861 1.00 91.94 203 ASN A CA 1
ATOM 1597 C C . ASN A 1 203 ? -3.692 1.327 -4.351 1.00 91.94 203 ASN A C 1
ATOM 1599 O O . ASN A 1 203 ? -4.834 1.547 -3.933 1.00 91.94 203 ASN A O 1
ATOM 1603 N N . ARG A 1 204 ? -2.651 1.192 -3.516 1.00 90.81 204 ARG A N 1
ATOM 1604 C CA . ARG A 1 204 ? -2.774 1.331 -2.058 1.00 90.81 204 ARG A CA 1
ATOM 1605 C C . ARG A 1 204 ? -3.205 2.745 -1.664 1.00 90.81 204 ARG A C 1
ATOM 1607 O O . ARG A 1 204 ? -4.106 2.882 -0.837 1.00 90.81 204 ARG A O 1
ATOM 1614 N N . PHE A 1 205 ? -2.598 3.772 -2.255 1.00 91.56 205 PHE A N 1
ATOM 1615 C CA . PHE A 1 205 ? -2.936 5.173 -2.000 1.00 91.56 205 PHE A CA 1
ATOM 1616 C C . PHE A 1 205 ? -4.406 5.472 -2.323 1.00 91.56 205 PHE A C 1
ATOM 1618 O O . PHE A 1 205 ? -5.134 5.969 -1.465 1.00 91.56 205 PHE A O 1
ATOM 1625 N N . LEU A 1 206 ? -4.881 5.088 -3.508 1.00 89.25 206 LEU A N 1
ATOM 1626 C CA . LEU A 1 206 ? -6.263 5.317 -3.932 1.00 89.25 206 LEU A CA 1
ATOM 1627 C C . LEU A 1 206 ? -7.262 4.587 -3.037 1.00 89.25 206 LEU A C 1
ATOM 1629 O O . LEU A 1 206 ? -8.285 5.157 -2.665 1.00 89.25 206 LEU A O 1
ATOM 1633 N N . ARG A 1 207 ? -6.959 3.351 -2.630 1.00 88.00 207 ARG A N 1
ATOM 1634 C CA . ARG A 1 207 ? -7.823 2.595 -1.717 1.00 88.00 207 ARG A CA 1
ATOM 1635 C C . ARG A 1 207 ? -7.956 3.265 -0.346 1.00 88.00 207 ARG A C 1
ATOM 1637 O O . ARG A 1 207 ? -9.023 3.190 0.256 1.00 88.00 207 ARG A O 1
ATOM 1644 N N . VAL A 1 208 ? -6.893 3.889 0.160 1.00 87.69 208 VAL A N 1
ATOM 1645 C CA . VAL A 1 208 ? -6.886 4.524 1.489 1.00 87.69 208 VAL A CA 1
ATOM 1646 C C . VAL A 1 208 ? -7.472 5.936 1.439 1.00 87.69 208 VAL A C 1
ATOM 1648 O O . VAL A 1 208 ? -8.332 6.267 2.252 1.00 87.69 208 VAL A O 1
ATOM 1651 N N . CYS A 1 209 ? -7.042 6.758 0.483 1.00 84.44 209 CYS A N 1
ATOM 1652 C CA . CYS A 1 209 ? -7.390 8.178 0.434 1.00 84.44 209 CYS A CA 1
ATOM 1653 C C . CYS A 1 209 ? -8.672 8.457 -0.365 1.00 84.44 209 CYS A C 1
ATOM 1655 O O . CYS A 1 209 ? -9.449 9.329 0.017 1.00 84.44 209 CYS A O 1
ATOM 1657 N N . HIS A 1 210 ? -8.938 7.706 -1.442 1.00 82.31 210 HIS A N 1
ATOM 1658 C CA . HIS A 1 210 ? -10.021 8.000 -2.389 1.00 82.31 210 HIS A CA 1
ATOM 1659 C C . HIS A 1 210 ? -10.749 6.736 -2.869 1.00 82.31 210 HIS A C 1
ATOM 1661 O O . HIS A 1 210 ? -10.725 6.376 -4.046 1.00 82.31 210 HIS A O 1
ATOM 1667 N N . LEU A 1 211 ? -11.484 6.087 -1.960 1.00 84.00 211 LEU A N 1
ATOM 1668 C CA . LEU A 1 211 ? -12.206 4.834 -2.226 1.00 84.00 211 LEU A CA 1
ATOM 1669 C C . LEU A 1 211 ? -13.191 4.913 -3.418 1.00 84.00 211 LEU A C 1
ATOM 1671 O O . LEU A 1 211 ? -13.429 3.913 -4.094 1.00 84.00 211 LEU A O 1
ATOM 1675 N N . LYS A 1 212 ? -13.758 6.101 -3.690 1.00 84.00 212 LYS A N 1
ATOM 1676 C CA . LYS A 1 212 ? -14.628 6.347 -4.856 1.00 84.00 212 LYS A CA 1
ATOM 1677 C C . LYS A 1 212 ? -13.846 6.281 -6.171 1.00 84.00 212 LYS A C 1
ATOM 1679 O O . LYS A 1 212 ? -14.276 5.599 -7.094 1.00 84.00 212 LYS A O 1
ATOM 1684 N N . LEU A 1 213 ? -12.685 6.938 -6.224 1.00 85.50 213 LEU A N 1
ATOM 1685 C CA . LEU A 1 213 ? -11.814 6.934 -7.399 1.00 85.50 213 LEU A CA 1
ATOM 1686 C C . LEU A 1 213 ? -11.211 5.544 -7.626 1.00 85.50 213 LEU A C 1
ATOM 1688 O O . LEU A 1 213 ? -11.180 5.078 -8.758 1.00 85.50 213 LEU A O 1
ATOM 1692 N N . HIS A 1 214 ? -10.834 4.836 -6.553 1.00 87.56 214 HIS A N 1
ATOM 1693 C CA . HIS A 1 214 ? -10.366 3.446 -6.628 1.00 87.56 214 HIS A CA 1
ATOM 1694 C C . HIS A 1 214 ? -11.373 2.530 -7.333 1.00 87.56 214 HIS A C 1
ATOM 1696 O O . HIS A 1 214 ? -10.991 1.794 -8.235 1.00 87.56 214 HIS A O 1
ATOM 1702 N N . ARG A 1 215 ? -12.665 2.627 -6.992 1.00 84.00 215 ARG A N 1
ATOM 1703 C CA . ARG A 1 215 ? -13.721 1.800 -7.600 1.00 84.00 215 ARG A CA 1
ATOM 1704 C C . ARG A 1 215 ? -13.887 2.048 -9.101 1.00 84.00 215 ARG A C 1
ATOM 1706 O O . ARG A 1 215 ? -14.196 1.116 -9.835 1.00 84.00 215 ARG A O 1
ATOM 1713 N N . VAL A 1 216 ? -13.708 3.291 -9.543 1.00 86.31 216 VAL A N 1
ATOM 1714 C CA . VAL A 1 216 ? -13.801 3.645 -10.964 1.00 86.31 216 VAL A CA 1
ATOM 1715 C C . VAL A 1 216 ? -12.534 3.205 -11.694 1.00 86.31 216 VAL A C 1
ATOM 1717 O O . VAL A 1 216 ? -12.613 2.571 -12.739 1.00 86.31 216 VAL A O 1
ATOM 1720 N N . LEU A 1 217 ? -11.357 3.500 -11.150 1.00 82.44 217 LEU A N 1
ATOM 1721 C CA . LEU A 1 217 ? -10.085 3.320 -11.850 1.00 82.44 217 LEU A CA 1
ATOM 1722 C C . LEU A 1 217 ? -9.618 1.850 -11.855 1.00 82.44 217 LEU A C 1
ATOM 1724 O O . LEU A 1 217 ? -9.194 1.338 -12.890 1.00 82.44 217 LEU A O 1
ATOM 1728 N N . PHE A 1 218 ? -9.777 1.134 -10.737 1.00 83.88 218 PHE A N 1
ATOM 1729 C CA . PHE A 1 218 ? -9.341 -0.255 -10.562 1.00 83.88 218 PHE A CA 1
ATOM 1730 C C . PHE A 1 218 ? -10.516 -1.238 -10.666 1.00 83.88 218 PHE A C 1
ATOM 1732 O O . PHE A 1 218 ? -11.087 -1.681 -9.671 1.00 83.88 218 PHE A O 1
ATOM 1739 N N . SER A 1 219 ? -10.842 -1.624 -11.901 1.00 88.38 219 SER A N 1
ATOM 1740 C CA . SER A 1 219 ? -11.641 -2.823 -12.202 1.00 88.38 219 SER A CA 1
ATOM 1741 C C . SER A 1 219 ? -10.722 -3.969 -12.639 1.00 88.38 219 SER A C 1
ATOM 1743 O O . SER A 1 219 ? -9.657 -3.710 -13.196 1.00 88.38 219 SER A O 1
ATOM 1745 N N . ARG A 1 220 ? -11.132 -5.235 -12.454 1.00 86.62 220 ARG A N 1
ATOM 1746 C CA . ARG A 1 220 ? -10.312 -6.428 -12.766 1.00 86.62 220 ARG A CA 1
ATOM 1747 C C . ARG A 1 220 ? -9.720 -6.381 -14.181 1.00 86.62 220 ARG A C 1
ATOM 1749 O O . ARG A 1 220 ? -8.541 -6.662 -14.351 1.00 86.62 220 ARG A O 1
ATOM 1756 N N . ARG A 1 221 ? -10.510 -5.952 -15.176 1.00 91.31 221 ARG A N 1
ATOM 1757 C CA . ARG A 1 221 ? -10.055 -5.793 -16.571 1.00 91.31 221 ARG A CA 1
ATOM 1758 C C . ARG A 1 221 ? -9.028 -4.665 -16.727 1.00 91.31 221 ARG A C 1
ATOM 1760 O O . ARG A 1 221 ? -8.014 -4.848 -17.384 1.00 91.31 221 ARG A O 1
ATOM 1767 N N . ARG A 1 222 ? -9.253 -3.520 -16.074 1.00 89.94 222 ARG A N 1
ATOM 1768 C CA . ARG A 1 222 ? -8.349 -2.355 -16.126 1.00 89.94 222 ARG A CA 1
ATOM 1769 C C . ARG A 1 222 ? -7.016 -2.635 -15.441 1.00 89.94 222 ARG A C 1
ATOM 1771 O O . ARG A 1 222 ? -5.990 -2.197 -15.932 1.00 89.94 222 ARG A O 1
ATOM 1778 N N . THR A 1 223 ? -7.010 -3.399 -14.350 1.00 90.38 223 THR A N 1
ATOM 1779 C CA . THR A 1 223 ? -5.766 -3.808 -13.684 1.00 90.38 223 THR A CA 1
ATOM 1780 C C . THR A 1 223 ? -4.924 -4.716 -14.573 1.00 90.38 223 THR A C 1
ATOM 1782 O O . THR A 1 223 ? -3.723 -4.499 -14.672 1.00 90.38 223 THR A O 1
ATOM 1785 N N . VAL A 1 224 ? -5.542 -5.676 -15.271 1.00 92.88 224 VAL A N 1
ATOM 1786 C CA . VAL A 1 224 ? -4.829 -6.507 -16.255 1.00 92.88 224 VAL A CA 1
ATOM 1787 C C . VAL A 1 224 ? -4.272 -5.643 -17.390 1.00 92.88 224 VAL A C 1
ATOM 1789 O O . VAL A 1 224 ? -3.096 -5.773 -17.712 1.00 92.88 224 VAL A O 1
ATOM 1792 N N . LEU A 1 225 ? -5.067 -4.708 -17.927 1.00 92.88 225 LEU A N 1
ATOM 1793 C CA . LEU A 1 225 ? -4.596 -3.758 -18.944 1.00 92.88 225 LEU A CA 1
ATOM 1794 C C . LEU A 1 225 ? -3.412 -2.919 -18.446 1.00 92.88 225 LEU A C 1
ATOM 1796 O O . LEU A 1 225 ? -2.427 -2.800 -19.159 1.00 92.88 225 LEU A O 1
ATOM 1800 N N . LEU A 1 226 ? -3.455 -2.396 -17.217 1.00 89.31 226 LEU A N 1
ATOM 1801 C CA . LEU A 1 226 ? -2.335 -1.657 -16.623 1.00 89.31 226 LEU A CA 1
ATOM 1802 C C . LEU A 1 226 ? -1.076 -2.522 -16.484 1.00 89.31 226 LEU A C 1
ATOM 1804 O O . LEU A 1 226 ? 0.012 -2.043 -16.776 1.00 89.31 226 LEU A O 1
ATOM 1808 N N . CYS A 1 227 ? -1.204 -3.790 -16.084 1.00 91.62 227 CYS A N 1
ATOM 1809 C CA . CYS A 1 227 ? -0.061 -4.703 -16.011 1.00 91.62 227 CYS A CA 1
ATOM 1810 C C . CYS A 1 227 ? 0.568 -4.942 -17.389 1.00 91.62 227 CYS A C 1
ATOM 1812 O O . CYS A 1 227 ? 1.790 -4.896 -17.511 1.00 91.62 227 CYS A O 1
ATOM 1814 N N . VAL A 1 228 ? -0.255 -5.161 -18.418 1.00 94.50 228 VAL A N 1
ATOM 1815 C CA . VAL A 1 228 ? 0.222 -5.308 -19.800 1.00 94.50 228 VAL A CA 1
ATOM 1816 C C . VAL A 1 228 ? 0.875 -4.011 -20.277 1.00 94.50 228 VAL A C 1
ATOM 1818 O O . VAL A 1 228 ? 1.977 -4.058 -20.809 1.00 94.50 228 VAL A O 1
ATOM 1821 N N . LEU A 1 229 ? 0.269 -2.848 -20.017 1.00 91.50 229 LEU A N 1
ATOM 1822 C CA . LEU A 1 229 ? 0.843 -1.543 -20.363 1.00 91.50 229 LEU A CA 1
ATOM 1823 C C . LEU A 1 229 ? 2.183 -1.287 -19.663 1.00 91.50 229 LEU A C 1
ATOM 1825 O O . LEU A 1 229 ? 3.090 -0.763 -20.296 1.00 91.50 229 LEU A O 1
ATOM 1829 N N . CYS A 1 230 ? 2.351 -1.685 -18.397 1.00 91.38 230 CYS A N 1
ATOM 1830 C CA . CYS A 1 230 ? 3.640 -1.594 -17.705 1.00 91.38 230 CYS A CA 1
ATOM 1831 C C . CYS A 1 230 ? 4.714 -2.459 -18.371 1.00 91.38 230 CYS A C 1
ATOM 1833 O O . CYS A 1 230 ? 5.837 -1.992 -18.546 1.00 91.38 230 CYS A O 1
ATOM 1835 N N . TRP A 1 231 ? 4.374 -3.688 -18.772 1.00 91.19 231 TRP A N 1
ATOM 1836 C CA . TRP A 1 231 ? 5.286 -4.550 -19.528 1.00 91.19 231 TRP A CA 1
ATOM 1837 C C . TRP A 1 231 ? 5.638 -3.951 -20.888 1.00 91.19 231 TRP A C 1
ATOM 1839 O O . TRP A 1 231 ? 6.815 -3.877 -21.228 1.00 91.19 231 TRP A O 1
ATOM 1849 N N . MET A 1 232 ? 4.641 -3.468 -21.632 1.00 92.31 232 MET A N 1
ATOM 1850 C CA . MET A 1 232 ? 4.858 -2.826 -22.929 1.00 92.31 232 MET A CA 1
ATOM 1851 C C . MET A 1 232 ? 5.720 -1.573 -22.796 1.00 92.31 232 MET A C 1
ATOM 1853 O O . MET A 1 232 ? 6.628 -1.385 -23.593 1.00 92.31 232 MET A O 1
ATOM 1857 N N . LEU A 1 233 ? 5.494 -0.750 -21.769 1.00 89.00 233 LEU A N 1
ATOM 1858 C CA . LEU A 1 233 ? 6.300 0.439 -21.506 1.00 89.00 233 LEU A CA 1
ATOM 1859 C C . LEU A 1 233 ? 7.734 0.070 -21.106 1.00 89.00 233 LEU A C 1
ATOM 1861 O O . LEU A 1 233 ? 8.669 0.691 -21.594 1.00 89.00 233 LEU A O 1
ATOM 1865 N N . ALA A 1 234 ? 7.933 -0.958 -20.275 1.00 87.88 234 ALA A N 1
ATOM 1866 C CA . ALA A 1 234 ? 9.267 -1.431 -19.904 1.00 87.88 234 ALA A CA 1
ATOM 1867 C C . ALA A 1 234 ? 10.043 -1.979 -21.114 1.00 87.88 234 ALA A C 1
ATOM 1869 O O . ALA A 1 234 ? 11.214 -1.653 -21.295 1.00 87.88 234 ALA A O 1
ATOM 1870 N N . VAL A 1 235 ? 9.383 -2.771 -21.964 1.00 87.06 235 VAL A N 1
ATOM 1871 C CA . VAL A 1 235 ? 9.958 -3.293 -23.211 1.00 87.06 235 VAL A CA 1
ATOM 1872 C C . VAL A 1 235 ? 10.247 -2.157 -24.186 1.00 87.06 235 VAL A C 1
ATOM 1874 O O . VAL A 1 235 ? 11.342 -2.108 -24.737 1.00 87.06 235 VAL A O 1
ATOM 1877 N N . LEU A 1 236 ? 9.318 -1.212 -24.349 1.00 86.25 236 LEU A N 1
ATOM 1878 C CA . LEU A 1 236 ? 9.499 -0.039 -25.197 1.00 86.25 236 LEU A CA 1
ATOM 1879 C C . LEU A 1 236 ? 10.716 0.765 -24.744 1.00 86.25 236 LEU A C 1
ATOM 1881 O O . LEU A 1 236 ? 11.582 1.022 -25.565 1.00 86.25 236 LEU A O 1
ATOM 1885 N N . LEU A 1 237 ? 10.829 1.083 -23.451 1.00 81.56 237 LEU A N 1
ATOM 1886 C CA . LEU A 1 237 ? 11.961 1.817 -22.873 1.00 81.56 237 LEU A CA 1
ATOM 1887 C C . LEU A 1 237 ? 13.290 1.057 -22.989 1.00 81.56 237 LEU A C 1
ATOM 1889 O O . LEU A 1 237 ? 14.328 1.678 -23.191 1.00 81.56 237 LEU A O 1
ATOM 1893 N N . ALA A 1 238 ? 13.273 -0.274 -22.897 1.00 79.94 238 ALA A N 1
ATOM 1894 C CA . ALA A 1 238 ? 14.469 -1.098 -23.060 1.00 79.94 238 ALA A CA 1
ATOM 1895 C C . ALA A 1 238 ? 14.901 -1.256 -24.530 1.00 79.94 238 ALA A C 1
ATOM 1897 O O . ALA A 1 238 ? 16.092 -1.394 -24.811 1.00 79.94 238 ALA A O 1
ATOM 1898 N N . LEU A 1 239 ? 13.947 -1.236 -25.466 1.00 78.81 239 LEU A N 1
ATOM 1899 C CA . LEU A 1 239 ? 14.181 -1.254 -26.915 1.00 78.81 239 LEU A CA 1
ATOM 1900 C C . LEU A 1 239 ? 14.476 0.137 -27.478 1.00 78.81 239 LEU A C 1
ATOM 1902 O O . LEU A 1 239 ? 15.020 0.260 -28.571 1.00 78.81 239 LEU A O 1
ATOM 1906 N N . MET A 1 240 ? 14.140 1.179 -26.728 1.00 76.25 240 MET A N 1
ATOM 1907 C CA . MET A 1 240 ? 14.267 2.574 -27.119 1.00 76.25 240 MET A CA 1
ATOM 1908 C C . MET A 1 240 ? 15.696 2.943 -27.592 1.00 76.25 240 MET A C 1
ATOM 1910 O O . MET A 1 240 ? 15.827 3.539 -28.668 1.00 76.25 240 MET A O 1
ATOM 1914 N N . PRO A 1 241 ? 16.779 2.500 -26.915 1.00 70.50 241 PRO A N 1
ATOM 1915 C CA . PRO A 1 241 ? 18.149 2.722 -27.383 1.00 70.50 241 PRO A CA 1
ATOM 1916 C C . PRO A 1 241 ? 18.517 1.934 -28.651 1.00 70.50 241 PRO A C 1
ATOM 1918 O O . PRO A 1 241 ? 19.537 2.224 -29.259 1.00 70.50 241 PRO A O 1
ATOM 1921 N N . LEU A 1 242 ? 17.736 0.913 -29.031 1.00 67.50 242 LEU A N 1
ATOM 1922 C CA . LEU A 1 242 ? 17.975 0.099 -30.231 1.00 67.50 242 LEU A CA 1
ATOM 1923 C C . LEU A 1 242 ? 17.235 0.632 -31.462 1.00 67.50 242 LEU A C 1
ATOM 1925 O O . LEU A 1 242 ? 17.750 0.528 -32.568 1.00 67.50 242 LEU A O 1
ATOM 1929 N N . VAL A 1 243 ? 16.025 1.165 -31.279 1.00 69.19 243 VAL A N 1
ATOM 1930 C CA . VAL A 1 243 ? 15.212 1.723 -32.377 1.00 69.19 243 VAL A CA 1
ATOM 1931 C C . VAL A 1 243 ? 15.721 3.107 -32.787 1.00 69.19 243 VAL A C 1
ATOM 1933 O O . VAL A 1 243 ? 15.637 3.491 -33.950 1.00 69.19 243 VAL A O 1
ATOM 1936 N N . SER A 1 244 ? 16.300 3.842 -31.839 1.00 60.34 244 SER A N 1
ATOM 1937 C CA . SER A 1 244 ? 17.001 5.094 -32.111 1.00 60.34 244 SER A CA 1
ATOM 1938 C C . SER A 1 244 ? 18.355 4.765 -32.728 1.00 60.34 244 SER A C 1
ATOM 1940 O O . SER A 1 244 ? 19.328 4.568 -32.010 1.00 60.34 244 SER A O 1
ATOM 1942 N N . SER A 1 245 ? 18.427 4.674 -34.051 1.00 53.47 245 SER A N 1
ATOM 1943 C CA . SER A 1 245 ? 19.630 4.377 -34.841 1.00 53.47 245 SER A CA 1
ATOM 1944 C C . SER A 1 245 ? 20.727 5.456 -34.767 1.00 53.47 245 SER A C 1
ATOM 1946 O O . SER A 1 245 ? 21.334 5.798 -35.778 1.00 53.47 245 SER A O 1
ATOM 1948 N N . ILE A 1 246 ? 20.989 6.038 -33.593 1.00 54.47 246 ILE A N 1
ATOM 1949 C CA . ILE A 1 246 ? 21.981 7.093 -33.420 1.00 54.47 246 ILE A CA 1
ATOM 1950 C C . ILE A 1 246 ? 22.871 6.803 -32.220 1.00 54.47 246 ILE A C 1
ATOM 1952 O O . ILE A 1 246 ? 22.495 7.005 -31.068 1.00 54.47 246 ILE A O 1
ATOM 1956 N N . GLY A 1 247 ? 24.086 6.379 -32.542 1.00 53.50 247 GLY A N 1
ATOM 1957 C CA . GLY A 1 247 ? 25.194 6.252 -31.614 1.00 53.50 247 GLY A CA 1
ATOM 1958 C C . GLY A 1 247 ? 26.149 5.183 -32.111 1.00 53.50 247 GLY A C 1
ATOM 1959 O O . GLY A 1 247 ? 25.901 3.993 -31.927 1.00 53.50 247 GLY A O 1
ATOM 1960 N N . CYS A 1 248 ? 27.251 5.591 -32.738 1.00 52.84 248 CYS A N 1
ATOM 1961 C CA . CYS A 1 248 ? 28.402 4.706 -32.842 1.00 52.84 248 CYS A CA 1
ATOM 1962 C C . CYS A 1 248 ? 28.876 4.439 -31.407 1.00 52.84 248 CYS A C 1
ATOM 1964 O O . CYS A 1 248 ? 29.270 5.364 -30.695 1.00 52.84 248 CYS A O 1
ATOM 1966 N N . TYR A 1 249 ? 28.762 3.192 -30.952 1.00 58.62 249 TYR A N 1
ATOM 1967 C CA . TYR A 1 249 ? 29.380 2.761 -29.704 1.00 58.62 249 TYR A CA 1
ATOM 1968 C C . TYR A 1 249 ? 30.885 2.694 -29.954 1.00 58.62 249 TYR A C 1
ATOM 1970 O O . TYR A 1 249 ? 31.354 1.754 -30.595 1.00 58.62 249 TYR A O 1
ATOM 1978 N N . SER A 1 250 ? 31.632 3.688 -29.483 1.00 55.91 250 SER A N 1
ATOM 1979 C CA . SER A 1 250 ? 33.090 3.615 -29.498 1.00 55.91 250 SER A CA 1
ATOM 1980 C C . SER A 1 250 ? 33.542 2.912 -28.225 1.00 55.91 250 SER A C 1
ATOM 1982 O O . SER A 1 250 ? 33.192 3.308 -27.111 1.00 55.91 250 SER A O 1
ATOM 1984 N N . PHE A 1 251 ? 34.265 1.808 -28.394 1.00 59.59 251 PHE A N 1
ATOM 1985 C CA . PHE A 1 251 ? 34.908 1.123 -27.283 1.00 59.59 251 PHE A CA 1
ATOM 1986 C C . PHE A 1 251 ? 36.134 1.933 -26.875 1.00 59.59 251 PHE A C 1
ATOM 1988 O O . PHE A 1 251 ? 37.034 2.130 -27.690 1.00 59.59 251 PHE A O 1
ATOM 1995 N N . ASP A 1 252 ? 36.154 2.415 -25.637 1.00 67.81 252 ASP A N 1
ATOM 1996 C CA . ASP A 1 252 ? 37.293 3.166 -25.133 1.00 67.81 252 ASP A CA 1
ATOM 1997 C C . ASP A 1 252 ? 38.336 2.178 -24.598 1.00 67.81 252 ASP A C 1
ATOM 1999 O O . ASP A 1 252 ? 38.149 1.548 -23.550 1.00 67.81 252 ASP A O 1
ATOM 2003 N N . CYS A 1 253 ? 39.420 1.986 -25.356 1.00 61.25 253 CYS A N 1
ATOM 2004 C CA . CYS A 1 253 ? 40.457 0.997 -25.053 1.00 61.25 253 CYS A CA 1
ATOM 2005 C C . CYS A 1 253 ? 41.139 1.244 -23.700 1.00 61.25 253 CYS A C 1
ATOM 2007 O O . CYS A 1 253 ? 41.606 0.289 -23.086 1.00 61.25 253 CYS A O 1
ATOM 2009 N N . ASN A 1 254 ? 41.143 2.489 -23.217 1.00 65.06 254 ASN A N 1
ATOM 2010 C CA . ASN A 1 254 ? 41.759 2.864 -21.943 1.00 65.06 254 ASN A CA 1
ATOM 2011 C C . ASN A 1 254 ? 40.831 2.649 -20.739 1.00 65.06 254 ASN A C 1
ATOM 2013 O O . ASN A 1 254 ? 41.306 2.453 -19.625 1.00 65.06 254 ASN A O 1
ATOM 2017 N N . GLY A 1 255 ? 39.511 2.677 -20.949 1.00 65.31 255 GLY A N 1
ATOM 2018 C CA . GLY A 1 255 ? 38.526 2.468 -19.884 1.00 65.31 255 GLY A CA 1
ATOM 2019 C C . GLY A 1 255 ? 37.984 1.042 -19.807 1.00 65.31 255 GLY A C 1
ATOM 2020 O O . GLY A 1 255 ? 37.346 0.691 -18.819 1.00 65.31 255 GLY A O 1
ATOM 2021 N N . HIS A 1 256 ? 38.178 0.226 -20.852 1.00 62.09 256 HIS A N 1
ATOM 2022 C CA . HIS A 1 256 ? 37.425 -1.018 -21.066 1.00 62.09 256 HIS A CA 1
ATOM 2023 C C . HIS A 1 256 ? 35.894 -0.822 -20.982 1.00 62.09 256 HIS A C 1
ATOM 2025 O O . HIS A 1 256 ? 35.158 -1.756 -20.658 1.00 62.09 256 HIS A O 1
ATOM 2031 N N . VAL A 1 257 ? 35.402 0.387 -21.282 1.00 64.56 257 VAL A N 1
ATOM 2032 C CA . VAL A 1 257 ? 33.975 0.733 -21.251 1.00 64.56 257 VAL A CA 1
ATOM 2033 C C . VAL A 1 257 ? 33.507 1.091 -22.660 1.00 64.56 257 VAL A C 1
ATOM 2035 O O . VAL A 1 257 ? 34.169 1.827 -23.391 1.00 64.56 257 VAL A O 1
ATOM 2038 N N . CYS A 1 258 ? 32.342 0.573 -23.050 1.00 61.94 258 CYS A N 1
ATOM 2039 C CA . CYS A 1 258 ? 31.618 1.071 -24.216 1.00 61.94 258 CYS A CA 1
ATOM 2040 C C . CYS A 1 258 ? 30.924 2.384 -23.839 1.00 61.94 258 CYS A C 1
ATOM 2042 O O . CYS A 1 258 ? 29.902 2.355 -23.150 1.00 61.94 258 CYS A O 1
ATOM 2044 N N . SER A 1 259 ? 31.438 3.514 -24.315 1.00 61.38 259 SER A N 1
ATOM 2045 C CA . SER A 1 259 ? 30.827 4.828 -24.096 1.00 61.38 259 SER A CA 1
ATOM 2046 C C . SER A 1 259 ? 30.026 5.241 -25.335 1.00 61.38 259 SER A C 1
ATOM 2048 O O . SER A 1 259 ? 30.472 5.064 -26.469 1.00 61.38 259 SER A O 1
ATOM 2050 N N . LEU A 1 260 ? 28.818 5.782 -25.147 1.00 59.50 260 LEU A N 1
ATOM 2051 C CA . LEU A 1 260 ? 28.095 6.439 -26.243 1.00 59.50 260 LEU A CA 1
ATOM 2052 C C . LEU A 1 260 ? 28.856 7.718 -26.623 1.00 59.50 260 LEU A C 1
ATOM 2054 O O . LEU A 1 260 ? 29.104 8.542 -25.745 1.00 59.50 260 LEU A O 1
ATOM 2058 N N . LEU A 1 261 ? 29.191 7.907 -27.907 1.00 55.38 261 LEU A N 1
ATOM 2059 C CA . LEU A 1 261 ? 29.748 9.173 -28.396 1.00 55.38 261 LEU A CA 1
ATOM 2060 C C . LEU A 1 261 ? 28.677 10.264 -28.247 1.00 55.38 261 LEU A C 1
ATOM 2062 O O . LEU A 1 261 ? 27.668 10.285 -28.954 1.00 55.38 261 LEU A O 1
ATOM 2066 N N . ASN A 1 262 ? 28.860 11.109 -27.242 1.00 62.66 262 ASN A N 1
ATOM 2067 C CA . ASN A 1 262 ? 27.816 11.939 -26.666 1.00 62.66 262 ASN A CA 1
ATOM 2068 C C . ASN A 1 262 ? 28.128 13.408 -26.958 1.00 62.66 262 ASN A C 1
ATOM 2070 O O . ASN A 1 262 ? 29.065 13.933 -26.375 1.00 62.66 262 ASN A O 1
ATOM 2074 N N . ASN A 1 263 ? 27.358 14.056 -27.840 1.00 54.22 263 ASN A N 1
ATOM 2075 C CA . ASN A 1 263 ? 27.266 15.525 -27.865 1.00 54.22 263 ASN A CA 1
ATOM 2076 C C . ASN A 1 263 ? 25.899 16.046 -28.356 1.00 54.22 263 ASN A C 1
ATOM 2078 O O . ASN A 1 263 ? 25.412 17.026 -27.812 1.00 54.22 263 ASN A O 1
ATOM 2082 N N . GLU A 1 264 ? 25.195 15.365 -29.270 1.00 58.50 264 GLU A N 1
ATOM 2083 C CA . GLU A 1 264 ? 23.901 15.876 -29.782 1.00 58.50 264 GLU A CA 1
ATOM 2084 C C . GLU A 1 264 ? 22.634 15.293 -29.122 1.00 58.50 264 GLU A C 1
ATOM 2086 O O . GLU A 1 264 ? 21.549 15.850 -29.266 1.00 58.50 264 GLU A O 1
ATOM 2091 N N . LYS A 1 265 ? 22.712 14.171 -28.389 1.00 60.84 265 LYS A N 1
ATOM 2092 C CA . LYS A 1 265 ? 21.507 13.438 -27.917 1.00 60.84 265 LYS A CA 1
ATOM 2093 C C . LYS A 1 265 ? 21.399 13.249 -26.412 1.00 60.84 265 LYS A C 1
ATOM 2095 O O . LYS A 1 265 ? 20.568 12.475 -25.935 1.00 60.84 265 LYS A O 1
ATOM 2100 N N . GLN A 1 266 ? 22.176 14.016 -25.655 1.00 68.38 266 GLN A N 1
ATOM 2101 C CA . GLN A 1 266 ? 22.175 13.981 -24.195 1.00 68.38 266 GLN A CA 1
ATOM 2102 C C . GLN A 1 266 ? 20.778 14.238 -23.600 1.00 68.38 266 GLN A C 1
ATOM 2104 O O . GLN A 1 266 ? 20.379 13.556 -22.655 1.00 68.38 266 GLN A O 1
ATOM 2109 N N . HIS A 1 267 ? 20.000 15.153 -24.190 1.00 76.06 267 HIS A N 1
ATOM 2110 C CA . HIS A 1 267 ? 18.643 15.470 -23.734 1.00 76.06 267 HIS A CA 1
ATOM 2111 C C . HIS A 1 267 ? 17.711 14.259 -23.763 1.00 76.06 267 HIS A C 1
ATOM 2113 O O . HIS A 1 267 ? 16.909 14.063 -22.854 1.00 76.06 267 HIS A O 1
ATOM 2119 N N . PHE A 1 268 ? 17.840 13.414 -24.782 1.00 76.00 268 PHE A N 1
ATOM 2120 C CA . PHE A 1 268 ? 16.965 12.270 -24.960 1.00 76.00 268 PHE A CA 1
ATOM 2121 C C . PHE A 1 268 ? 17.189 11.213 -23.856 1.00 76.00 268 PHE A C 1
ATOM 2123 O O . PHE A 1 268 ? 16.248 10.783 -23.184 1.00 76.00 268 PHE A O 1
ATOM 2130 N N . THR A 1 269 ? 18.449 10.850 -23.602 1.00 77.12 269 THR A N 1
ATOM 2131 C CA . THR A 1 269 ? 18.823 9.905 -22.535 1.00 77.12 269 THR A CA 1
ATOM 2132 C C . THR A 1 269 ? 18.453 10.442 -21.150 1.00 77.12 269 THR A C 1
ATOM 2134 O O . THR A 1 269 ? 17.969 9.691 -20.300 1.00 77.12 269 THR A O 1
ATOM 2137 N N . GLN A 1 270 ? 18.607 11.753 -20.933 1.00 80.94 270 GLN A N 1
ATOM 2138 C CA . GLN A 1 270 ? 18.167 12.414 -19.704 1.00 80.94 270 GLN A CA 1
ATOM 2139 C C . GLN A 1 270 ? 16.647 12.321 -19.510 1.00 80.94 270 GLN A C 1
ATOM 2141 O O . GLN A 1 270 ? 16.202 11.989 -18.412 1.00 80.94 270 GLN A O 1
ATOM 2146 N N . ILE A 1 271 ? 15.843 12.547 -20.556 1.00 84.50 271 ILE A N 1
ATOM 2147 C CA . ILE A 1 271 ? 14.377 12.430 -20.482 1.00 84.50 271 ILE A CA 1
ATOM 2148 C C . ILE A 1 271 ? 13.963 11.014 -20.076 1.00 84.50 271 ILE A C 1
ATOM 2150 O O . ILE A 1 271 ? 13.133 10.859 -19.181 1.00 84.50 271 ILE A O 1
ATOM 2154 N N . VAL A 1 272 ? 14.560 9.979 -20.675 1.00 82.69 272 VAL A N 1
ATOM 2155 C CA . VAL A 1 272 ? 14.264 8.581 -20.318 1.00 82.69 272 VAL A CA 1
ATOM 2156 C C . VAL A 1 272 ? 14.619 8.301 -18.859 1.00 82.69 272 VAL A C 1
ATOM 2158 O O . VAL A 1 272 ? 13.789 7.764 -18.127 1.00 82.69 272 VAL A O 1
ATOM 2161 N N . PHE A 1 273 ? 15.797 8.731 -18.402 1.00 84.56 273 PHE A N 1
ATOM 2162 C CA . PHE A 1 273 ? 16.227 8.556 -17.013 1.00 84.56 273 PHE A CA 1
ATOM 2163 C C . PHE A 1 273 ? 15.285 9.245 -16.010 1.00 84.56 273 PHE A C 1
ATOM 2165 O O . PHE A 1 273 ? 14.910 8.665 -14.986 1.00 84.56 273 PHE A O 1
ATOM 2172 N N . VAL A 1 274 ? 14.846 10.467 -16.318 1.00 90.00 274 VAL A N 1
ATOM 2173 C CA . VAL A 1 274 ? 13.889 11.209 -15.487 1.00 90.00 274 VAL A CA 1
ATOM 2174 C C . VAL A 1 274 ? 12.525 10.514 -15.484 1.00 90.00 274 VAL A C 1
ATOM 2176 O O . VAL A 1 274 ? 11.945 10.305 -14.417 1.00 90.00 274 VAL A O 1
ATOM 2179 N N . ALA A 1 275 ? 12.019 10.118 -16.653 1.00 87.06 275 ALA A N 1
ATOM 2180 C CA . ALA A 1 275 ? 10.687 9.542 -16.809 1.00 87.06 275 ALA A CA 1
ATOM 2181 C C . ALA A 1 275 ? 10.558 8.133 -16.213 1.00 87.06 275 ALA A C 1
ATOM 2183 O O . ALA A 1 275 ? 9.506 7.803 -15.667 1.00 87.06 275 ALA A O 1
ATOM 2184 N N . SER A 1 276 ? 11.599 7.300 -16.295 1.00 84.38 276 SER A N 1
ATOM 2185 C CA . SER A 1 276 ? 11.557 5.907 -15.832 1.00 84.38 276 SER A CA 1
ATOM 2186 C C . SER A 1 276 ? 12.251 5.668 -14.488 1.00 84.38 276 SER A C 1
ATOM 2188 O O . SER A 1 276 ? 12.064 4.610 -13.890 1.00 84.38 276 SER A O 1
ATOM 2190 N N . GLY A 1 277 ? 13.045 6.626 -14.007 1.00 87.25 277 GLY A N 1
ATOM 2191 C CA . GLY A 1 277 ? 13.714 6.576 -12.707 1.00 87.25 277 GLY A CA 1
ATOM 2192 C C . GLY A 1 277 ? 13.106 7.563 -11.715 1.00 87.25 277 GLY A C 1
ATOM 2193 O O . GLY A 1 277 ? 12.409 7.171 -10.778 1.00 87.25 277 GLY A O 1
ATOM 2194 N N . ILE A 1 278 ? 13.349 8.857 -11.930 1.00 92.81 278 ILE A N 1
ATOM 2195 C CA . ILE A 1 278 ? 13.018 9.911 -10.957 1.00 92.81 278 ILE A CA 1
ATOM 2196 C C . ILE A 1 278 ? 11.504 10.030 -10.744 1.00 92.81 278 ILE A C 1
ATOM 2198 O O . ILE A 1 278 ? 11.038 10.034 -9.604 1.00 92.81 278 ILE A O 1
ATOM 2202 N N . LEU A 1 279 ? 10.721 10.084 -11.821 1.00 93.31 279 LEU A N 1
ATOM 2203 C CA . LEU A 1 279 ? 9.272 10.266 -11.749 1.00 93.31 279 LEU A CA 1
ATOM 2204 C C . LEU A 1 279 ? 8.566 9.111 -10.993 1.00 93.31 279 LEU A C 1
ATOM 2206 O O . LEU A 1 279 ? 7.786 9.403 -10.080 1.00 93.31 279 LEU A O 1
ATOM 2210 N N . PRO A 1 280 ? 8.862 7.818 -11.257 1.00 93.19 280 PRO A N 1
ATOM 2211 C CA . PRO A 1 280 ? 8.366 6.696 -10.458 1.00 93.19 280 PRO A CA 1
ATOM 2212 C C . PRO A 1 280 ? 8.726 6.784 -8.974 1.00 93.19 280 PRO A C 1
ATOM 2214 O O . PRO A 1 280 ? 7.863 6.536 -8.127 1.00 93.19 280 PRO A O 1
ATOM 2217 N N . VAL A 1 281 ? 9.964 7.170 -8.644 1.00 94.12 281 VAL A N 1
ATOM 2218 C CA . VAL A 1 281 ? 10.431 7.303 -7.253 1.00 94.12 281 VAL A CA 1
ATOM 2219 C C . VAL A 1 281 ? 9.696 8.430 -6.528 1.00 94.12 281 VAL A C 1
ATOM 2221 O O . VAL A 1 281 ? 9.199 8.219 -5.419 1.00 94.12 281 VAL A O 1
ATOM 2224 N N . LEU A 1 282 ? 9.548 9.598 -7.159 1.00 95.81 282 LEU A N 1
ATOM 2225 C CA . LEU A 1 282 ? 8.785 10.716 -6.601 1.00 95.81 282 LEU A CA 1
ATOM 2226 C C . LEU A 1 282 ? 7.309 10.353 -6.415 1.00 95.81 282 LEU A C 1
ATOM 2228 O O . LEU A 1 282 ? 6.735 10.647 -5.367 1.00 95.81 282 LEU A O 1
ATOM 2232 N N . ALA A 1 283 ? 6.705 9.650 -7.377 1.00 94.62 283 ALA A N 1
ATOM 2233 C CA . ALA A 1 283 ? 5.330 9.174 -7.265 1.00 94.62 283 ALA A CA 1
ATOM 2234 C C . ALA A 1 283 ? 5.155 8.195 -6.090 1.00 94.62 283 ALA A C 1
ATOM 2236 O O . ALA A 1 283 ? 4.198 8.319 -5.320 1.00 94.62 283 ALA A O 1
ATOM 2237 N N . ILE A 1 284 ? 6.091 7.255 -5.901 1.00 95.25 284 ILE A N 1
ATOM 2238 C CA . ILE A 1 284 ? 6.102 6.337 -4.750 1.00 95.25 284 ILE A CA 1
ATOM 2239 C C . ILE A 1 284 ? 6.255 7.124 -3.440 1.00 95.25 284 ILE A C 1
ATOM 2241 O O . ILE A 1 284 ? 5.515 6.873 -2.483 1.00 95.25 284 ILE A O 1
ATOM 2245 N N . GLY A 1 285 ? 7.181 8.084 -3.388 1.00 95.38 285 GLY A N 1
ATOM 2246 C CA . GLY A 1 285 ? 7.403 8.946 -2.227 1.00 95.38 285 GLY A CA 1
ATOM 2247 C C . GLY A 1 285 ? 6.151 9.737 -1.850 1.00 95.38 285 GLY A C 1
ATOM 2248 O O . GLY A 1 285 ? 5.695 9.670 -0.707 1.00 95.38 285 GLY A O 1
ATOM 2249 N N . TYR A 1 286 ? 5.530 10.395 -2.830 1.00 95.69 286 TYR A N 1
ATOM 2250 C CA . TYR A 1 286 ? 4.284 11.138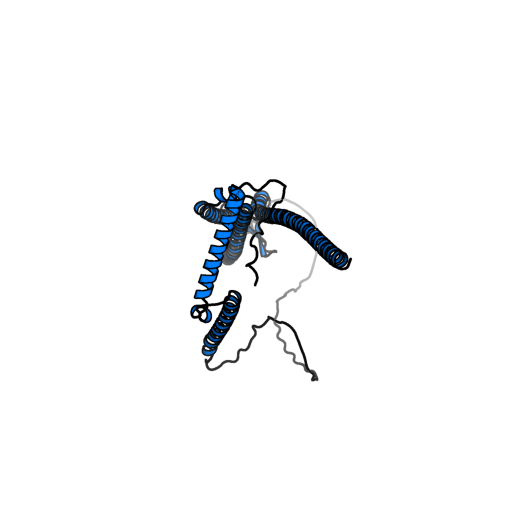 -2.660 1.00 95.69 286 TYR A CA 1
ATOM 2251 C C . TYR A 1 286 ? 3.143 10.241 -2.165 1.00 95.69 286 TYR A C 1
ATOM 2253 O O . TYR A 1 286 ? 2.478 10.572 -1.181 1.00 95.69 286 TYR A O 1
ATOM 2261 N N . CYS A 1 287 ? 2.949 9.069 -2.782 1.00 93.75 287 CYS A N 1
ATOM 2262 C CA . CYS A 1 287 ? 1.917 8.115 -2.368 1.00 93.75 287 CYS A CA 1
ATOM 2263 C C . CYS A 1 287 ? 2.104 7.683 -0.906 1.00 93.75 287 CYS A C 1
ATOM 2265 O O . CYS A 1 287 ? 1.143 7.658 -0.133 1.00 93.75 287 CYS A O 1
ATOM 2267 N N . ASN A 1 288 ? 3.337 7.361 -0.504 1.00 91.50 288 ASN A N 1
ATOM 2268 C CA . ASN A 1 288 ? 3.636 6.947 0.865 1.00 91.50 288 ASN A CA 1
ATOM 2269 C C . ASN A 1 288 ? 3.473 8.092 1.871 1.00 91.50 288 ASN A C 1
ATOM 2271 O O . ASN A 1 288 ? 2.901 7.880 2.944 1.00 91.50 288 ASN A O 1
ATOM 2275 N N . TRP A 1 289 ? 3.901 9.305 1.519 1.00 94.62 289 TRP A N 1
ATOM 2276 C CA . TRP A 1 289 ? 3.695 10.494 2.343 1.00 94.62 289 TRP A CA 1
ATOM 2277 C C . TRP A 1 289 ? 2.208 10.795 2.543 1.00 94.62 289 TRP A C 1
ATOM 2279 O O . TRP A 1 289 ? 1.765 11.019 3.668 1.00 94.62 289 TRP A O 1
ATOM 2289 N N . ALA A 1 290 ? 1.401 10.717 1.487 1.00 91.50 290 ALA A N 1
ATOM 2290 C CA . ALA A 1 290 ? -0.027 10.982 1.580 1.00 91.50 290 ALA A CA 1
ATOM 2291 C C . ALA A 1 290 ? -0.770 9.919 2.417 1.00 91.50 290 ALA A C 1
ATOM 2293 O O . ALA A 1 290 ? -1.642 10.257 3.223 1.00 91.50 290 ALA A O 1
ATOM 2294 N N . ILE A 1 291 ? -0.379 8.640 2.313 1.00 91.19 291 ILE A N 1
ATOM 2295 C CA . ILE A 1 291 ? -0.869 7.581 3.215 1.00 91.19 291 ILE A CA 1
ATOM 2296 C C . ILE A 1 291 ? -0.487 7.895 4.668 1.00 91.19 291 ILE A C 1
ATOM 2298 O O . ILE A 1 291 ? -1.316 7.758 5.573 1.00 91.19 291 ILE A O 1
ATOM 2302 N N . TYR A 1 292 ? 0.752 8.334 4.903 1.00 91.19 292 TYR A N 1
ATOM 2303 C CA . TYR A 1 292 ? 1.211 8.724 6.233 1.00 91.19 292 TYR A CA 1
ATOM 2304 C C . TYR A 1 292 ? 0.403 9.900 6.793 1.00 91.19 292 TYR A C 1
ATOM 2306 O O . TYR A 1 292 ? -0.016 9.850 7.949 1.00 91.19 292 TYR A O 1
ATOM 2314 N N . GLN A 1 293 ? 0.096 10.910 5.976 1.00 88.31 293 GLN A N 1
ATOM 2315 C CA . GLN A 1 293 ? -0.743 12.039 6.381 1.00 88.31 293 GLN A CA 1
ATOM 2316 C C . GLN A 1 293 ? -2.162 11.596 6.752 1.00 88.31 293 GLN A C 1
ATOM 2318 O O . GLN A 1 293 ? -2.681 11.991 7.800 1.00 88.31 293 GLN A O 1
ATOM 2323 N N . HIS A 1 294 ? -2.774 10.709 5.960 1.00 86.69 294 HIS A N 1
ATOM 2324 C CA . HIS A 1 294 ? -4.082 10.136 6.283 1.00 86.69 294 HIS A CA 1
ATOM 2325 C C . HIS A 1 294 ? -4.059 9.378 7.622 1.00 86.69 294 HIS A C 1
ATOM 2327 O O . HIS A 1 294 ? -4.952 9.528 8.466 1.00 86.69 294 HIS A O 1
ATOM 2333 N N . TRP A 1 295 ? -3.011 8.586 7.857 1.00 88.75 295 TRP A N 1
ATOM 2334 C CA . TRP A 1 295 ? -2.832 7.873 9.119 1.00 88.75 295 TRP A CA 1
ATOM 2335 C C . TRP A 1 295 ? -2.586 8.821 10.300 1.00 88.75 295 TRP A C 1
ATOM 2337 O O . TRP A 1 295 ? -3.158 8.639 11.376 1.00 88.75 295 TRP A O 1
ATOM 2347 N N . LYS A 1 296 ? -1.793 9.877 10.107 1.00 85.88 296 LYS A N 1
ATOM 2348 C CA . LYS A 1 296 ? -1.551 10.905 11.121 1.00 85.88 296 LYS A CA 1
ATOM 2349 C C . LYS A 1 296 ? -2.872 11.577 11.504 1.00 85.88 296 LYS A C 1
ATOM 2351 O O . LYS A 1 296 ? -3.223 11.585 12.683 1.00 85.88 296 LYS A O 1
ATOM 2356 N N . GLY A 1 297 ? -3.661 12.031 10.530 1.00 81.56 297 GLY A N 1
ATOM 2357 C CA . GLY A 1 297 ? -4.967 12.656 10.769 1.00 81.56 297 GLY A CA 1
ATOM 2358 C C . GLY A 1 297 ? -5.959 11.745 1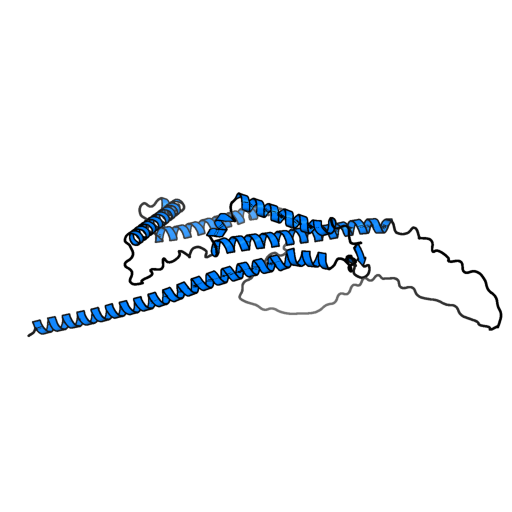1.502 1.00 81.56 297 GLY A C 1
ATOM 2359 O O . GLY A 1 297 ? -6.596 12.162 12.473 1.00 81.56 297 GLY A O 1
ATOM 2360 N N . THR A 1 298 ? -6.052 10.473 11.105 1.00 78.19 298 THR A N 1
ATOM 2361 C CA . THR A 1 298 ? -6.912 9.487 11.788 1.00 78.19 298 THR A CA 1
ATOM 2362 C C . THR A 1 298 ? -6.430 9.176 13.207 1.00 78.19 298 THR A C 1
ATOM 2364 O O . THR A 1 298 ? -7.249 9.099 14.128 1.00 78.19 298 THR A O 1
ATOM 2367 N N . ARG A 1 299 ? -5.114 9.078 13.435 1.00 76.00 299 ARG A N 1
ATOM 2368 C CA . ARG A 1 299 ? -4.539 8.857 14.770 1.00 76.00 299 ARG A CA 1
ATOM 2369 C C . ARG A 1 299 ? -4.733 10.058 15.695 1.00 76.00 299 ARG A C 1
ATOM 2371 O O . ARG A 1 299 ? -5.053 9.853 16.865 1.00 76.00 299 ARG A O 1
ATOM 2378 N N . PHE A 1 300 ? -4.597 11.288 15.196 1.00 71.38 300 PHE A N 1
ATOM 2379 C CA . PHE A 1 300 ? -4.874 12.501 15.976 1.00 71.38 300 PHE A CA 1
ATOM 2380 C C . PHE A 1 300 ? -6.351 12.593 16.366 1.00 71.38 300 PHE A C 1
ATOM 2382 O O . PHE A 1 300 ? -6.650 12.787 17.546 1.00 71.38 300 PHE A O 1
ATOM 2389 N N . LYS A 1 301 ? -7.278 12.330 15.432 1.00 72.44 301 LYS A N 1
ATOM 2390 C CA . LYS A 1 301 ? -8.713 12.224 15.753 1.00 72.44 301 LYS A CA 1
ATOM 2391 C C . LYS A 1 301 ? -8.987 11.141 16.794 1.00 72.44 301 LYS A C 1
ATOM 2393 O O . LYS A 1 301 ? -9.750 11.376 17.726 1.00 72.44 301 LYS A O 1
ATOM 2398 N N . SER A 1 302 ? -8.342 9.978 16.687 1.00 69.62 302 SER A N 1
ATOM 2399 C CA . SER A 1 302 ? -8.514 8.894 17.661 1.00 69.62 302 SER A CA 1
ATOM 2400 C C . SER A 1 302 ? -7.935 9.229 19.040 1.00 69.62 302 SER A C 1
ATOM 2402 O O . SER A 1 302 ? -8.527 8.839 20.044 1.00 69.62 302 SER A O 1
ATOM 2404 N N . ARG A 1 303 ? -6.802 9.943 19.118 1.00 72.12 303 ARG A N 1
ATOM 2405 C CA . ARG A 1 303 ? -6.226 10.405 20.393 1.00 72.12 303 ARG A CA 1
ATOM 2406 C C . ARG A 1 303 ? -7.110 11.459 21.057 1.00 72.12 303 ARG A C 1
ATOM 2408 O O . ARG A 1 303 ? -7.374 11.335 22.246 1.00 72.12 303 ARG A O 1
ATOM 2415 N N . SER A 1 304 ? -7.617 12.426 20.291 1.00 77.06 304 SER A N 1
ATOM 2416 C CA . SER A 1 304 ? -8.561 13.439 20.787 1.00 77.06 304 SER A CA 1
ATOM 2417 C C . SER A 1 304 ? -9.871 12.807 21.282 1.00 77.06 304 SER A C 1
ATOM 2419 O O . SER A 1 304 ? -10.345 13.107 22.372 1.00 77.06 304 SER A O 1
ATOM 2421 N N . GLN A 1 305 ? -10.417 11.835 20.547 1.00 76.88 305 GLN A N 1
ATOM 2422 C CA . GLN A 1 305 ? -11.587 11.067 20.990 1.00 76.88 305 GLN A CA 1
ATOM 2423 C C . GLN A 1 305 ? -11.317 10.302 22.297 1.00 76.88 305 GLN A C 1
ATOM 2425 O O . GLN A 1 305 ? -12.162 10.273 23.189 1.00 76.88 305 GLN A O 1
ATOM 2430 N N . TYR A 1 306 ? -10.131 9.706 22.443 1.00 75.62 306 TYR A N 1
ATOM 2431 C CA . TYR A 1 306 ? -9.758 8.978 23.655 1.00 75.62 306 TYR A CA 1
ATOM 2432 C C . TYR A 1 306 ? -9.620 9.895 24.877 1.00 75.62 306 TYR A C 1
ATOM 2434 O O . TYR A 1 306 ? -10.092 9.531 25.954 1.00 75.62 306 TYR A O 1
ATOM 2442 N N . THR A 1 307 ? -9.024 11.084 24.731 1.00 76.69 307 THR A N 1
ATOM 2443 C CA . THR A 1 307 ? -8.907 12.039 25.845 1.00 76.69 307 THR A CA 1
ATOM 2444 C C . THR A 1 307 ? -10.276 12.541 26.298 1.00 76.69 307 THR A C 1
ATOM 2446 O O . THR A 1 307 ? -10.522 12.581 27.502 1.00 76.69 307 THR A O 1
ATOM 2449 N N . ILE A 1 308 ? -11.198 12.820 25.369 1.00 83.56 308 ILE A N 1
ATOM 2450 C CA . ILE A 1 308 ? -12.583 13.210 25.690 1.00 83.56 308 ILE A CA 1
ATOM 2451 C C . ILE A 1 308 ? -13.299 12.094 26.467 1.00 83.56 308 ILE A C 1
ATOM 2453 O O . ILE A 1 308 ? -13.840 12.336 27.547 1.00 83.56 308 ILE A O 1
ATOM 2457 N N . ILE A 1 309 ? -13.239 10.850 25.976 1.00 83.00 309 ILE A N 1
ATOM 2458 C CA . ILE A 1 309 ? -13.858 9.696 26.651 1.00 83.00 309 ILE A CA 1
ATOM 2459 C C . ILE A 1 309 ? -13.264 9.495 28.055 1.00 83.00 309 ILE A C 1
ATOM 2461 O O . ILE A 1 309 ? -13.992 9.208 29.006 1.00 83.00 309 ILE A O 1
ATOM 2465 N N . GLN A 1 310 ? -11.951 9.673 28.215 1.00 83.00 310 GLN A N 1
ATOM 2466 C CA . GLN A 1 310 ? -11.285 9.557 29.514 1.00 83.00 310 GLN A CA 1
ATOM 2467 C C . GLN A 1 310 ? -11.741 10.629 30.512 1.00 83.00 310 GLN A C 1
ATOM 2469 O O . GLN A 1 310 ? -11.973 10.314 31.683 1.00 83.00 310 GLN A O 1
ATOM 2474 N N . MET A 1 311 ? -11.921 11.878 30.072 1.00 86.25 311 MET A N 1
ATOM 2475 C CA . MET A 1 311 ? -12.457 12.944 30.928 1.00 86.25 311 MET A CA 1
ATOM 2476 C C . MET A 1 311 ? -13.879 12.625 31.400 1.00 86.25 311 MET A C 1
ATOM 2478 O O . MET A 1 311 ? -14.212 12.832 32.568 1.00 86.25 311 MET A O 1
ATOM 2482 N N . GLU A 1 312 ? -14.709 12.058 30.527 1.00 90.69 312 GLU A N 1
ATOM 2483 C CA . GLU A 1 312 ? -16.090 11.714 30.862 1.00 90.69 312 GLU A CA 1
ATOM 2484 C C . GLU A 1 312 ? -16.186 10.521 31.824 1.00 90.69 312 GLU A C 1
ATOM 2486 O O . GLU A 1 312 ? -16.968 10.551 32.777 1.00 90.69 312 GLU A O 1
ATOM 2491 N N . ILE A 1 313 ? -15.320 9.514 31.666 1.00 91.44 313 ILE A N 1
ATOM 2492 C CA . ILE A 1 313 ? -15.189 8.412 32.631 1.00 91.44 313 ILE A CA 1
ATOM 2493 C C . ILE A 1 313 ? -14.758 8.942 34.003 1.00 91.44 313 ILE A C 1
ATOM 2495 O O . ILE A 1 313 ? -15.340 8.543 35.015 1.00 91.44 313 ILE A O 1
ATOM 2499 N N . LYS A 1 314 ? -13.774 9.851 34.061 1.00 92.56 314 LYS A N 1
ATOM 2500 C CA . LYS A 1 314 ? -13.360 10.490 35.322 1.00 92.56 314 LYS A CA 1
ATOM 2501 C C . LYS A 1 314 ? -14.524 11.251 35.964 1.00 92.56 314 LYS A C 1
ATOM 2503 O O . LYS A 1 314 ? -14.808 11.044 37.141 1.00 92.56 314 LYS A O 1
ATOM 2508 N N . ARG A 1 315 ? -15.267 12.040 35.181 1.00 95.69 315 ARG A N 1
ATOM 2509 C CA . ARG A 1 315 ? -16.449 12.782 35.651 1.00 95.69 315 ARG A CA 1
ATOM 2510 C C . ARG A 1 315 ? -17.541 11.852 36.200 1.00 95.69 315 ARG A C 1
ATOM 2512 O O . ARG A 1 315 ? -18.123 12.140 37.244 1.00 95.69 315 ARG A O 1
ATOM 2519 N N . LEU A 1 316 ? -17.821 10.729 35.534 1.00 93.00 316 LEU A N 1
ATOM 2520 C CA . LEU A 1 316 ? -18.800 9.740 36.005 1.00 93.00 316 LEU A CA 1
ATOM 2521 C C . LEU A 1 316 ? -18.342 9.020 37.277 1.00 93.00 316 LEU A C 1
ATOM 2523 O O . LEU A 1 316 ? -19.164 8.775 38.162 1.00 93.00 316 LEU A O 1
ATOM 2527 N N . LYS A 1 317 ? -17.045 8.715 37.400 1.00 95.06 317 LYS A N 1
ATOM 2528 C CA . LYS A 1 317 ? -16.474 8.147 38.629 1.00 95.06 317 LYS A CA 1
ATOM 2529 C C . LYS A 1 317 ? -16.650 9.094 39.815 1.00 95.06 317 LYS A C 1
ATOM 2531 O O . LYS A 1 317 ? -17.104 8.640 40.863 1.00 95.06 317 LYS A O 1
ATOM 2536 N N . GLU A 1 318 ? -16.395 10.389 39.637 1.00 95.88 318 GLU A N 1
ATOM 2537 C CA . GLU A 1 318 ? -16.618 11.382 40.697 1.00 95.88 318 GLU A CA 1
ATOM 2538 C C . GLU A 1 318 ? -18.100 11.517 41.069 1.00 95.88 318 GLU A C 1
ATOM 2540 O O . GLU A 1 318 ? -18.438 11.499 42.253 1.00 95.88 318 GLU A O 1
ATOM 2545 N N . LYS A 1 319 ? -19.013 11.518 40.085 1.00 94.88 319 LYS A N 1
ATOM 2546 C CA . LYS A 1 319 ? -20.466 11.501 40.349 1.00 94.88 319 LYS A CA 1
ATOM 2547 C C . LYS A 1 319 ? -20.927 10.250 41.106 1.00 94.88 319 LYS A C 1
ATOM 2549 O O . LYS A 1 319 ? -21.816 10.322 41.951 1.00 94.88 319 LYS A O 1
ATOM 2554 N N . LEU A 1 320 ? -20.355 9.082 40.816 1.00 94.38 320 LEU A N 1
ATOM 2555 C CA . LEU A 1 320 ? -20.662 7.857 41.562 1.00 94.38 320 LEU A CA 1
ATOM 2556 C C . LEU A 1 320 ? -20.076 7.898 42.978 1.00 94.38 320 LEU A C 1
ATOM 2558 O O . LEU A 1 320 ? -20.727 7.450 43.922 1.00 94.38 320 LEU A O 1
ATOM 2562 N N . LYS A 1 321 ? -18.875 8.463 43.141 1.00 96.50 321 LYS A N 1
ATOM 2563 C CA . LYS A 1 321 ? -18.223 8.645 44.442 1.00 96.50 321 LYS A CA 1
ATOM 2564 C C . LYS A 1 321 ? -18.998 9.626 45.327 1.00 96.50 321 LYS A C 1
ATOM 2566 O O . LYS A 1 321 ? -19.160 9.350 46.514 1.00 96.50 321 LYS A O 1
ATOM 2571 N N . SER A 1 322 ? -19.530 10.720 44.774 1.00 95.38 322 SER A N 1
ATOM 2572 C CA . SER A 1 322 ? -20.403 11.647 45.511 1.00 95.38 322 SER A CA 1
ATOM 2573 C C . SER A 1 322 ? -21.733 10.996 45.897 1.00 95.38 322 SER A C 1
ATOM 2575 O O . SER A 1 322 ? -22.114 11.045 47.061 1.00 95.38 322 SER A O 1
ATOM 2577 N N . ARG A 1 323 ? -22.387 10.262 44.984 1.00 94.25 323 ARG A N 1
ATOM 2578 C CA . ARG A 1 323 ? -23.614 9.501 45.303 1.00 94.25 323 ARG A CA 1
ATOM 2579 C C . ARG A 1 323 ? -23.409 8.465 46.408 1.00 94.25 323 ARG A C 1
ATOM 2581 O O . ARG A 1 323 ? -24.297 8.277 47.235 1.00 94.25 323 ARG A O 1
ATOM 2588 N N . ARG A 1 324 ? -22.252 7.795 46.442 1.00 95.25 324 ARG A N 1
ATOM 2589 C CA . ARG A 1 324 ? -21.901 6.874 47.536 1.00 95.25 324 ARG A CA 1
ATOM 2590 C C . ARG A 1 324 ? -21.738 7.605 48.870 1.00 95.25 324 ARG A C 1
ATOM 2592 O O . ARG A 1 324 ? -22.231 7.091 49.866 1.00 95.25 324 ARG A O 1
ATOM 2599 N N . ARG A 1 325 ? -21.099 8.782 48.891 1.00 95.50 325 ARG A N 1
ATOM 2600 C CA . ARG A 1 325 ? -20.978 9.618 50.102 1.00 95.50 325 ARG A CA 1
ATOM 2601 C C . ARG A 1 325 ? -22.347 10.081 50.611 1.00 95.50 325 ARG A C 1
ATOM 2603 O O . ARG A 1 325 ? -22.645 9.860 51.776 1.00 95.50 325 ARG A O 1
ATOM 2610 N N . ASN A 1 326 ? -23.219 10.575 49.731 1.00 94.88 326 ASN A N 1
ATOM 2611 C CA . ASN A 1 326 ? -24.570 11.001 50.120 1.00 94.88 326 ASN A CA 1
ATOM 2612 C C . ASN A 1 326 ? -25.426 9.837 50.645 1.00 94.88 326 ASN A C 1
ATOM 2614 O O . ASN A 1 326 ? -26.153 10.003 51.615 1.00 94.88 326 ASN A O 1
ATOM 2618 N N . ARG A 1 327 ? -25.313 8.636 50.054 1.00 95.19 327 ARG A N 1
ATOM 2619 C CA . ARG A 1 327 ? -25.994 7.438 50.579 1.00 95.19 327 ARG A CA 1
ATOM 2620 C C . ARG A 1 327 ? -25.491 7.016 51.958 1.00 95.19 327 ARG A C 1
ATOM 2622 O O . ARG A 1 327 ? -26.280 6.468 52.715 1.00 95.19 327 ARG A O 1
ATOM 2629 N N . LYS A 1 328 ? -24.203 7.210 52.264 1.00 96.06 328 LYS A N 1
ATOM 2630 C CA . LYS A 1 328 ? -23.669 6.950 53.609 1.00 96.06 328 LYS A CA 1
ATOM 2631 C C . LYS A 1 328 ? -24.238 7.950 54.614 1.00 96.06 328 LYS A C 1
ATOM 2633 O O . LYS A 1 328 ? -24.818 7.513 55.594 1.00 96.06 328 LYS A O 1
ATOM 2638 N N . LYS A 1 329 ? -24.204 9.245 54.283 1.00 96.00 329 LYS A N 1
ATOM 2639 C CA . LYS A 1 329 ? -24.746 10.310 55.138 1.00 96.00 329 LYS A CA 1
ATOM 2640 C C . LYS A 1 329 ? -26.241 10.126 55.441 1.00 96.00 329 LYS A C 1
ATOM 2642 O O . LYS A 1 329 ? -26.641 10.148 56.590 1.00 96.00 329 LYS A O 1
ATOM 2647 N N . CYS A 1 330 ? -27.048 9.812 54.425 1.00 92.44 330 CYS A N 1
ATOM 2648 C CA . CYS A 1 330 ? -28.482 9.542 54.600 1.00 92.44 330 CYS A CA 1
ATOM 2649 C C . CYS A 1 330 ? -28.761 8.284 55.451 1.00 92.44 330 CYS A C 1
ATOM 2651 O O . CYS A 1 330 ? -29.753 8.229 56.171 1.00 92.44 330 CYS A O 1
ATOM 2653 N N . LYS A 1 331 ? -27.883 7.268 55.402 1.00 95.75 331 LYS A N 1
ATOM 2654 C CA . LYS A 1 331 ? -27.980 6.109 56.303 1.00 95.75 331 LYS A CA 1
ATOM 2655 C C . LYS A 1 331 ? -27.628 6.472 57.745 1.00 95.75 331 LYS A C 1
ATOM 2657 O O . LYS A 1 331 ? -28.299 5.978 58.638 1.00 95.75 331 LYS A O 1
ATOM 2662 N N . GLU A 1 332 ? -26.607 7.298 57.959 1.00 95.12 332 GLU A N 1
ATOM 2663 C CA . GLU A 1 332 ? -26.224 7.788 59.291 1.00 95.12 332 GLU A CA 1
ATOM 2664 C C . GLU A 1 332 ? -27.345 8.639 59.908 1.00 95.12 332 GLU A C 1
ATOM 2666 O O . GLU A 1 332 ? -27.796 8.319 61.001 1.00 95.12 332 GLU A O 1
ATOM 2671 N N . GLU A 1 333 ? -27.896 9.609 59.168 1.00 94.56 333 GLU A N 1
ATOM 2672 C CA . GLU A 1 333 ? -29.039 10.434 59.607 1.00 94.56 333 GLU A CA 1
ATOM 2673 C C . GLU A 1 333 ? -30.287 9.583 59.915 1.00 94.56 333 GLU A C 1
ATOM 2675 O O . GLU A 1 333 ? -30.983 9.811 60.901 1.00 94.56 333 GLU A O 1
ATOM 2680 N N . SER A 1 334 ? -30.565 8.554 59.105 1.00 94.62 334 SER A N 1
ATOM 2681 C CA . SER A 1 334 ? -31.687 7.640 59.359 1.00 94.62 334 SER A CA 1
ATOM 2682 C C . SER A 1 334 ? -31.488 6.759 60.594 1.00 94.62 334 SER A C 1
ATOM 2684 O O . SER A 1 334 ? -32.483 6.338 61.182 1.00 94.62 334 SER A O 1
ATOM 2686 N N . ILE A 1 335 ? -30.245 6.418 60.947 1.00 94.75 335 ILE A N 1
ATOM 2687 C CA . ILE A 1 335 ? -29.941 5.688 62.181 1.00 94.75 335 ILE A CA 1
ATOM 2688 C C . ILE A 1 335 ? -30.095 6.642 63.365 1.00 94.75 335 ILE A C 1
ATOM 2690 O O . ILE A 1 335 ? -30.760 6.283 64.327 1.00 94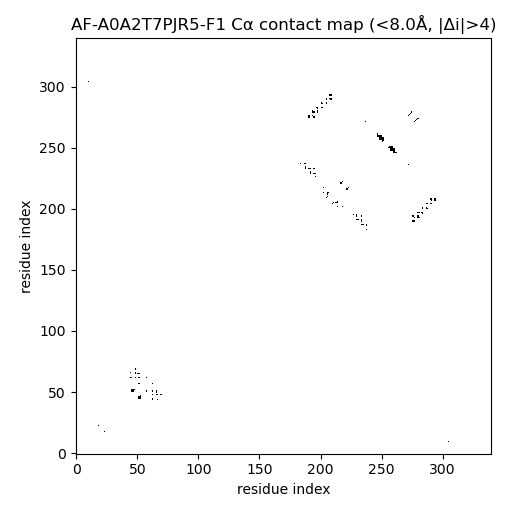.75 335 ILE A O 1
ATOM 2694 N N . GLU A 1 336 ? -29.561 7.861 63.275 1.00 94.19 336 GLU A N 1
ATOM 2695 C CA . GLU A 1 336 ? -29.663 8.874 64.332 1.00 94.19 336 GLU A CA 1
ATOM 2696 C C . GLU A 1 336 ? -31.123 9.223 64.672 1.00 94.19 336 GLU A C 1
ATOM 2698 O O . GLU A 1 336 ? -31.497 9.205 65.841 1.00 94.19 336 GLU A O 1
ATOM 2703 N N . ASN A 1 337 ? -31.978 9.427 63.664 1.00 92.94 337 ASN A N 1
ATOM 2704 C CA . ASN A 1 337 ? -33.409 9.701 63.858 1.00 92.94 337 ASN A CA 1
ATOM 2705 C C . ASN A 1 337 ? -34.211 8.517 64.422 1.00 92.94 337 ASN A C 1
ATOM 2707 O O . ASN A 1 337 ? -35.348 8.710 64.826 1.00 92.94 337 ASN A O 1
ATOM 2711 N N . ARG A 1 338 ? -33.673 7.290 64.393 1.00 94.00 338 ARG A N 1
ATOM 2712 C CA . ARG A 1 338 ? -34.315 6.123 65.020 1.00 94.00 338 ARG A CA 1
ATOM 2713 C C . ARG A 1 338 ? -34.023 6.051 66.525 1.00 94.00 338 ARG A C 1
ATOM 2715 O O . ARG A 1 338 ? -34.758 5.381 67.238 1.00 94.00 338 ARG A O 1
ATOM 2722 N N . TRP A 1 339 ? -32.927 6.663 66.977 1.00 89.06 339 TRP A N 1
ATOM 2723 C CA . TRP A 1 339 ? -32.506 6.651 68.382 1.00 89.06 339 TRP A CA 1
ATOM 2724 C C . TRP A 1 339 ? -33.040 7.835 69.195 1.00 89.06 339 TRP A C 1
ATOM 2726 O O . TRP A 1 339 ? -33.040 7.751 70.421 1.00 89.06 339 TRP A O 1
ATOM 2736 N N . ARG A 1 340 ? -33.458 8.919 68.533 1.00 85.06 340 ARG A N 1
ATOM 2737 C CA . ARG A 1 340 ? -34.273 9.979 69.145 1.00 85.06 340 ARG A CA 1
ATOM 2738 C C . ARG A 1 340 ? -35.736 9.575 69.121 1.00 85.06 340 ARG A C 1
ATOM 2740 O O . ARG A 1 340 ? -36.427 9.935 70.095 1.00 85.06 340 ARG A O 1
#

Nearest PDB structures (foldseek):
  7xtb-assembly1_R  TM=8.234E-01  e=8.107E-03  Homo sapiens
  4rwa-assembly1_A  TM=6.008E-01  e=1.423E-02  Escherichia coli
  7wv9-assembly1_R  TM=7.317E-01  e=7.700E-02  Homo sapiens
  7srr-assembly1_R  TM=7.247E-01  e=9.644E-02  Homo sapiens
  7srs-assembly1_R  TM=7.347E-01  e=1.430E-01  Homo sapiens

Sequence (340 aa):
MFLFRSLPQMVRFSSGHRPSLTQMAARKQLRKHIRRIREREYSKLRALVPAVATKKKVTKVQVIEEAVRYIEELHAALVERFRQKHGDSCRGPSDPVSLLVNSGRPLRLRCGKHGSGDSSKFCLSDDAPCPTSDSAYASVSHPSRSLSSQSSQLQPYLPVPGFLSSCSYEKQRKRASFLLQKEKKGLLNLLASLLFQTVISLNRFLRVCHLKLHRVLFSRRRTVLLCVLCWMLAVLLALMPLVSSIGCYSFDCNGHVCSLLNNEKQHFTQIVFVASGILPVLAIGYCNWAIYQHWKGTRFKSRSQYTIIQMEIKRLKEKLKSRRRNRKKCKEESIENRWR

InterPro domains:
  IPR000276 G protein-coupled receptor, rhodopsin-like [PF00001] (187-318)
  IPR000276 G protein-coupled receptor, rhodopsin-like [PS00237] (192-208)
  IPR011598 Myc-type, basic helix-loop-helix (bHLH) domain [PF00010] (41-74)
  IPR011598 Myc-type, basic helix-loop-helix (bHLH) domain [PS50888] (22-74)
  IPR011598 Myc-type, basic helix-loop-helix (bHLH) domain [SM00353] (29-80)
  IPR017452 GPCR, rhodopsin-like, 7TM [PS50262] (188-340)
  IPR036638 Helix-loop-helix DNA-binding domain superfamily [G3DSA:4.10.280.10] (36-88)
  IPR036638 Helix-loop-helix DNA-binding domain superfamily [SSF47459] (33-80)

Solvent-accessible surface area (backbone atoms only — not comparable to full-atom values): 21485 Å² total; per-residue (Å²): 137,90,88,85,85,80,77,82,77,80,77,78,83,82,62,98,64,79,73,51,70,67,58,53,50,51,53,52,51,51,53,54,50,56,48,53,52,53,51,51,54,49,52,50,54,37,65,72,29,71,88,51,53,78,49,92,80,78,54,77,64,56,53,51,54,50,44,52,52,50,52,54,52,52,52,52,54,51,53,50,51,53,48,52,66,60,58,71,74,64,81,65,85,85,81,94,79,90,76,87,89,83,92,77,86,82,89,84,89,82,89,80,91,87,79,90,82,84,89,82,89,84,89,84,87,89,87,88,86,84,92,84,87,82,90,82,89,84,88,91,85,86,87,88,81,85,84,88,80,85,92,84,82,91,76,85,84,76,81,79,84,71,95,76,60,73,75,60,51,58,58,50,50,57,51,51,54,50,54,51,51,55,52,50,55,51,51,37,53,50,42,37,51,46,52,50,52,29,52,54,38,46,53,54,30,30,56,72,78,35,55,71,57,30,60,70,66,60,38,80,70,48,49,52,51,50,54,52,50,45,50,53,50,27,50,48,64,62,42,44,75,68,73,49,86,75,62,69,70,47,69,37,84,90,72,79,40,77,42,69,72,77,80,91,55,60,68,59,59,51,49,50,48,42,61,64,44,52,50,41,51,50,50,36,51,50,32,53,49,52,48,49,50,54,50,49,54,52,48,52,53,50,50,53,51,49,52,54,52,50,52,51,53,52,52,52,51,51,55,51,52,50,52,51,51,52,54,50,51,56,49,51,53,56,51,53,65,69,76,107